Protein AF-A0A0M2UTZ4-F1 (afdb_monomer)

Radius of gyration: 24.36 Å; Cα contacts (8 Å, |Δi|>4): 408; chains: 1; bounding box: 46×43×86 Å

InterPro domains:
  IPR006482 CRISPR-associated protein Cas7, subtype I-B/I-C [PF05107] (25-229)

Sequence (261 aa):
MSNELHHNIVTLPNGKVASGVVTERHDMVLLFDAKKANPNGDPDAENMPRIQPNTLKGMVTDVCLKRKIRNFFSLYKTDGNLKDNPESGYDIFIKENAILQQLMEAAPINASAKRIFIDIYKQNETAFKKGNEFWDISHRDALCQTYFDLRAFGGVISTEGPLKGSFYGQVRGPIQFSFAESLDKVLQLDATITRCCSTSEKEKKEQEKQSEGDEKTGGNRTMGENIILTMDSIERISIFLLPSLQKPALLILIWIIFFLQ

Nearest PDB structures (foldseek):
  8g9t-assembly1_C  TM=8.218E-01  e=7.551E-16  Neisseria lactamica
  8dfs-assembly1_B  TM=8.214E-01  e=6.157E-15  Nitratidesulfovibrio vulgaris str. Hildenborough
  8g9s-assembly1_F  TM=8.655E-01  e=3.950E-14  Neisseria lactamica
  5cd4-assembly2_S  TM=5.468E-01  e=2.889E-06  Escherichia coli K-12
  8rfj-assembly1_F  TM=3.340E-01  e=1.017E+00  Ectopseudomonas oleovorans

Structure (mmCIF, N/CA/C/O backbone):
data_AF-A0A0M2UTZ4-F1
#
_entry.id   AF-A0A0M2UTZ4-F1
#
loop_
_atom_site.group_PDB
_atom_site.id
_atom_site.type_symbol
_atom_site.label_atom_id
_atom_site.label_alt_id
_atom_site.label_comp_id
_atom_site.label_asym_id
_atom_site.label_entity_id
_atom_site.label_seq_id
_atom_site.pdbx_PDB_ins_code
_atom_site.Cartn_x
_atom_site.Cartn_y
_atom_site.Cartn_z
_atom_site.occupancy
_atom_site.B_iso_or_equiv
_atom_site.auth_seq_id
_atom_site.auth_comp_id
_atom_site.auth_asym_id
_atom_site.auth_atom_id
_atom_site.pdbx_PDB_model_num
ATOM 1 N N . MET A 1 1 ? -17.054 -28.190 11.302 1.00 34.19 1 MET A N 1
ATOM 2 C CA . MET A 1 1 ? -16.850 -27.021 10.427 1.00 34.19 1 MET A CA 1
ATOM 3 C C . MET A 1 1 ? -15.618 -27.330 9.608 1.00 34.19 1 MET A C 1
ATOM 5 O O . MET A 1 1 ? -14.570 -27.557 10.198 1.00 34.19 1 MET A O 1
ATOM 9 N N . SER A 1 2 ? -15.781 -27.533 8.305 1.00 30.30 2 SER A N 1
ATOM 10 C CA . SER A 1 2 ? -14.680 -27.814 7.386 1.00 30.30 2 SER A CA 1
ATOM 11 C C . SER A 1 2 ? -13.669 -26.668 7.444 1.00 30.30 2 SER A C 1
ATOM 13 O O . SER A 1 2 ? -14.038 -25.513 7.272 1.00 30.30 2 SER A O 1
ATOM 15 N N . ASN A 1 3 ? -12.398 -26.991 7.684 1.00 33.81 3 ASN A N 1
ATOM 16 C CA . ASN A 1 3 ? -11.263 -26.060 7.607 1.00 33.81 3 ASN A CA 1
ATOM 17 C C . ASN A 1 3 ? -10.856 -25.774 6.145 1.00 33.81 3 ASN A C 1
ATOM 19 O O . ASN A 1 3 ? -9.709 -25.443 5.857 1.00 33.81 3 ASN A O 1
ATOM 23 N N . GLU A 1 4 ? -11.791 -25.934 5.211 1.00 35.84 4 GLU A N 1
ATOM 24 C CA . GLU A 1 4 ? -11.620 -25.477 3.843 1.00 35.84 4 GLU A CA 1
ATOM 25 C C . GLU A 1 4 ? -11.926 -23.987 3.857 1.00 35.84 4 GLU A C 1
ATOM 27 O O . GLU A 1 4 ? -13.079 -23.561 3.877 1.00 35.84 4 GLU A O 1
ATOM 32 N N . LEU A 1 5 ? -10.871 -23.181 3.914 1.00 33.53 5 LEU A N 1
ATOM 33 C CA . LEU A 1 5 ? -10.951 -21.799 3.470 1.00 33.53 5 LEU A CA 1
ATOM 34 C C . LEU A 1 5 ? -11.663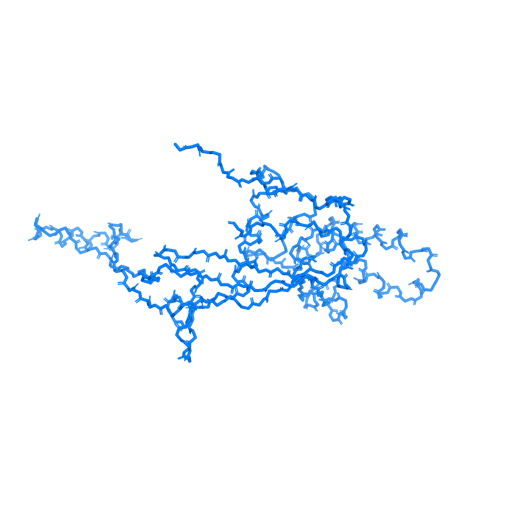 -21.814 2.104 1.00 33.53 5 LEU A C 1
ATOM 36 O O . LEU A 1 5 ? -11.196 -22.456 1.166 1.00 33.53 5 LEU A O 1
ATOM 40 N N . HIS A 1 6 ? -12.818 -21.157 2.005 1.00 38.62 6 HIS A N 1
ATOM 41 C CA . HIS A 1 6 ? -13.620 -21.056 0.783 1.00 38.62 6 HIS A CA 1
ATOM 42 C C . HIS A 1 6 ? -12.928 -20.173 -0.277 1.00 38.62 6 HIS A C 1
ATOM 44 O O . HIS A 1 6 ? -13.525 -19.253 -0.821 1.00 38.62 6 HIS A O 1
ATOM 50 N N . HIS A 1 7 ? -11.671 -20.445 -0.623 1.00 42.41 7 HIS A N 1
ATOM 51 C CA . HIS A 1 7 ? -10.991 -19.826 -1.758 1.00 42.41 7 HIS A CA 1
ATOM 52 C C . HIS A 1 7 ? -11.368 -20.510 -3.084 1.00 42.41 7 HIS A C 1
ATOM 54 O O . HIS A 1 7 ? -10.518 -20.772 -3.929 1.00 42.41 7 HIS A O 1
ATOM 60 N N . ASN A 1 8 ? -12.668 -20.730 -3.325 1.00 40.97 8 ASN A N 1
ATOM 61 C CA . ASN A 1 8 ? -13.209 -21.053 -4.657 1.00 40.97 8 ASN A CA 1
ATOM 62 C C . ASN A 1 8 ? -13.166 -19.818 -5.587 1.00 40.97 8 ASN A C 1
ATOM 64 O O . ASN A 1 8 ? -14.105 -19.540 -6.332 1.00 40.97 8 ASN A O 1
ATOM 68 N N . ILE A 1 9 ? -12.090 -19.036 -5.523 1.00 48.47 9 ILE A N 1
ATOM 69 C CA . ILE A 1 9 ? -12.005 -17.691 -6.082 1.00 48.47 9 ILE A CA 1
ATOM 70 C C . ILE A 1 9 ? -10.963 -17.653 -7.200 1.00 48.47 9 ILE A C 1
ATOM 72 O O . ILE A 1 9 ? -9.998 -16.906 -7.135 1.00 48.47 9 ILE A O 1
ATOM 76 N N . VAL A 1 10 ? -11.124 -18.481 -8.236 1.00 52.47 10 VAL A N 1
ATOM 77 C CA . VAL A 1 10 ? -10.297 -18.368 -9.455 1.00 52.47 10 VAL A CA 1
ATOM 78 C C . VAL A 1 10 ? -11.016 -18.913 -10.698 1.00 52.47 10 VAL A C 1
ATOM 80 O O . VAL A 1 10 ? -10.410 -19.574 -11.537 1.00 52.47 10 VAL A O 1
ATOM 83 N N . THR A 1 11 ? -12.318 -18.675 -10.875 1.00 55.00 11 THR A N 1
ATOM 84 C CA . THR A 1 11 ? -12.888 -18.856 -12.224 1.00 55.00 11 THR A CA 1
ATOM 85 C C . THR A 1 11 ? -12.700 -17.563 -12.999 1.00 55.00 11 THR A C 1
ATOM 87 O O . THR A 1 11 ? -13.459 -16.605 -12.871 1.00 55.00 11 THR A O 1
ATOM 90 N N . LEU A 1 12 ? -11.622 -17.519 -13.788 1.00 59.44 12 LEU A N 1
ATOM 91 C CA . LEU A 1 12 ? -11.454 -16.466 -14.782 1.00 59.44 12 LEU A CA 1
ATOM 92 C C . LEU A 1 12 ? -12.683 -16.461 -15.701 1.00 59.44 12 LEU A C 1
ATOM 94 O O . LEU A 1 12 ? -13.149 -17.537 -16.089 1.00 59.44 12 LEU A O 1
ATOM 98 N N . PRO A 1 13 ? -13.204 -15.281 -16.078 1.00 65.38 13 PRO A N 1
ATOM 99 C CA . PRO A 1 13 ? -14.274 -15.201 -17.059 1.00 65.38 13 PRO A CA 1
ATOM 100 C C . PRO A 1 13 ? -13.902 -15.973 -18.330 1.00 65.38 13 PRO A C 1
ATOM 102 O O . PRO A 1 13 ? -12.744 -15.942 -18.759 1.00 65.38 13 PRO A O 1
ATOM 105 N N . ASN A 1 14 ? -14.878 -16.648 -18.941 1.00 62.69 14 ASN A N 1
ATOM 106 C CA . ASN A 1 14 ? -14.660 -17.457 -20.142 1.00 62.69 14 ASN A CA 1
ATOM 107 C C . ASN A 1 14 ? -13.863 -16.682 -21.208 1.00 62.69 14 ASN A C 1
ATOM 109 O O . ASN A 1 14 ? -14.234 -15.574 -21.593 1.00 62.69 14 ASN A O 1
ATOM 113 N N . GLY A 1 15 ? -12.760 -17.272 -21.680 1.00 68.88 15 GLY A N 1
ATOM 114 C CA . GLY A 1 15 ? -11.874 -16.671 -22.683 1.00 68.88 15 GLY A CA 1
ATOM 115 C C . GLY A 1 15 ? -10.790 -15.735 -22.133 1.00 68.88 15 GLY A C 1
ATOM 116 O O . GLY A 1 15 ? -10.010 -15.196 -22.918 1.00 68.88 15 GLY A O 1
ATOM 117 N N . LYS A 1 16 ? -10.694 -15.541 -20.810 1.00 67.50 16 LYS A N 1
ATOM 118 C CA . LYS A 1 16 ? -9.580 -14.819 -20.176 1.00 67.50 16 LYS A CA 1
ATOM 119 C C . LYS A 1 16 ? -8.523 -15.796 -19.662 1.00 67.50 16 LYS A C 1
ATOM 121 O O . LYS A 1 16 ? -8.833 -16.834 -19.087 1.00 67.50 16 LYS A O 1
ATOM 126 N N . VAL A 1 17 ? -7.259 -15.431 -19.857 1.00 66.94 17 VAL A N 1
ATOM 127 C CA . VAL A 1 17 ? -6.089 -16.190 -19.397 1.00 66.94 17 VAL A CA 1
ATOM 128 C C . VAL A 1 17 ? -5.415 -15.400 -18.278 1.00 66.94 17 VAL A C 1
ATOM 130 O O . VAL A 1 17 ? -5.314 -14.178 -18.376 1.00 66.94 17 VAL A O 1
ATOM 133 N N . ALA A 1 18 ? -4.930 -16.076 -17.231 1.00 61.94 18 ALA A N 1
ATOM 134 C CA . ALA A 1 18 ? -4.241 -15.432 -16.105 1.00 61.94 18 ALA A CA 1
ATOM 135 C C . ALA A 1 18 ? -3.016 -14.620 -16.561 1.00 61.94 18 ALA A C 1
ATOM 137 O O . ALA A 1 18 ? -2.695 -13.591 -15.973 1.00 61.94 18 ALA A O 1
ATOM 138 N N . SER A 1 19 ? -2.368 -15.068 -17.640 1.00 62.88 19 SER A N 1
ATOM 139 C CA . SER A 1 19 ? -1.229 -14.413 -18.275 1.00 62.88 19 SER A CA 1
ATOM 140 C C . SER A 1 19 ? -1.606 -13.398 -19.375 1.00 62.88 19 SER A C 1
ATOM 142 O O . SER A 1 19 ? -0.751 -12.941 -20.132 1.00 62.88 19 SER A O 1
ATOM 144 N N . GLY A 1 20 ? -2.881 -13.038 -19.514 1.00 65.44 20 GLY A N 1
ATOM 145 C CA . GLY A 1 20 ? -3.321 -12.035 -20.483 1.00 65.44 20 GLY A CA 1
ATOM 146 C C . GLY A 1 20 ? -3.163 -10.602 -19.969 1.00 65.44 20 GLY A C 1
ATOM 147 O O . GLY A 1 20 ? -3.274 -10.338 -18.773 1.00 65.44 20 GLY A O 1
ATOM 148 N N . VAL A 1 21 ? -2.960 -9.648 -20.883 1.00 70.62 21 VAL A N 1
ATOM 149 C CA . VAL A 1 21 ? -3.139 -8.215 -20.588 1.00 70.62 21 VAL A CA 1
ATOM 150 C C . VAL A 1 21 ? -4.637 -7.928 -20.470 1.00 70.62 21 VAL A C 1
ATOM 152 O O . VAL A 1 21 ? -5.433 -8.423 -21.273 1.00 70.62 21 VAL A O 1
ATOM 155 N N . VAL A 1 22 ? -5.035 -7.132 -19.476 1.00 74.56 22 VAL A N 1
ATOM 156 C CA . VAL A 1 22 ? -6.440 -6.756 -19.297 1.00 74.56 22 VAL A CA 1
ATOM 157 C C . VAL A 1 22 ? -6.753 -5.601 -20.242 1.00 74.56 22 VAL A C 1
ATOM 159 O O . VAL A 1 22 ? -6.156 -4.534 -20.158 1.00 74.56 22 VAL A O 1
ATOM 162 N N . THR A 1 23 ? -7.677 -5.833 -21.170 1.00 79.50 23 THR A N 1
ATOM 163 C CA . THR A 1 23 ? -8.112 -4.845 -22.169 1.00 79.50 23 THR A CA 1
ATOM 164 C C . THR A 1 23 ? -9.315 -4.031 -21.712 1.00 79.50 23 THR A C 1
ATOM 166 O O . THR A 1 23 ? -9.489 -2.898 -22.151 1.00 79.50 23 THR A O 1
ATOM 169 N N . GLU A 1 24 ? -10.131 -4.596 -20.822 1.00 81.88 24 GLU A N 1
ATOM 170 C CA . GLU A 1 24 ? -11.419 -4.029 -20.429 1.00 81.88 24 GLU A CA 1
ATOM 171 C C . GLU A 1 24 ? -11.310 -3.209 -19.154 1.00 81.88 24 GLU A C 1
ATOM 173 O O . GLU A 1 24 ? -10.592 -3.566 -18.219 1.00 81.88 24 GLU A O 1
ATOM 178 N N . ARG A 1 25 ? -12.047 -2.099 -19.101 1.00 84.44 25 ARG A N 1
ATOM 179 C CA . ARG A 1 25 ? -12.185 -1.342 -17.862 1.00 84.44 25 ARG A CA 1
ATOM 180 C C . ARG A 1 25 ? -13.037 -2.144 -16.889 1.00 84.44 25 ARG A C 1
ATOM 182 O O . ARG A 1 25 ? -14.110 -2.618 -17.257 1.00 84.44 25 ARG A O 1
ATOM 189 N N . HIS A 1 26 ? -12.579 -2.238 -15.647 1.00 83.75 26 HIS A N 1
ATOM 190 C CA . HIS A 1 26 ? -13.336 -2.886 -14.588 1.00 83.75 26 HIS A CA 1
ATOM 191 C C 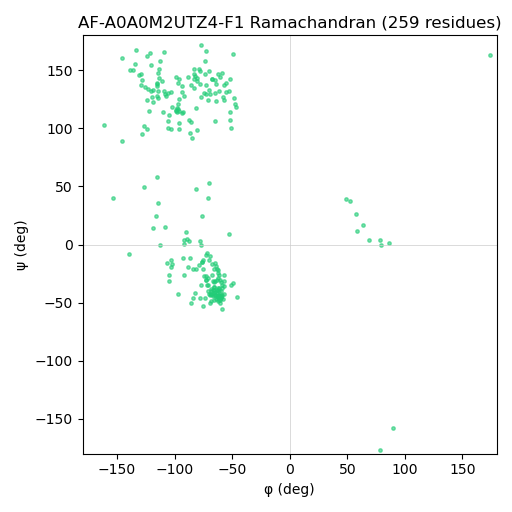. HIS A 1 26 ? -13.554 -1.924 -13.428 1.00 83.75 26 HIS A C 1
ATOM 193 O O . HIS A 1 26 ? -12.616 -1.285 -12.957 1.00 83.75 26 HIS A O 1
ATOM 199 N N . ASP A 1 27 ? -14.788 -1.884 -12.946 1.00 84.44 27 ASP A N 1
ATOM 200 C CA . ASP A 1 27 ? -15.165 -1.189 -11.727 1.00 84.44 27 ASP A CA 1
ATOM 201 C C . ASP A 1 27 ? -15.624 -2.264 -10.730 1.00 84.44 27 ASP A C 1
ATOM 203 O O . ASP A 1 27 ? -16.379 -3.172 -11.084 1.00 84.44 27 ASP A O 1
ATOM 207 N N . MET A 1 28 ? -15.123 -2.210 -9.500 1.00 84.56 28 MET A N 1
ATOM 208 C CA . MET A 1 28 ? -15.383 -3.214 -8.468 1.00 84.56 28 MET A CA 1
ATOM 209 C C . MET A 1 28 ? -15.808 -2.528 -7.183 1.00 84.56 28 MET A C 1
ATOM 211 O O . MET A 1 28 ? -15.325 -1.447 -6.842 1.00 84.56 28 MET A O 1
ATOM 215 N N . VAL A 1 29 ? -16.695 -3.189 -6.449 1.00 86.88 29 VAL A N 1
ATOM 216 C CA . VAL A 1 29 ? -17.032 -2.805 -5.085 1.00 86.88 29 VAL A CA 1
ATOM 217 C C . VAL A 1 29 ? -16.561 -3.911 -4.174 1.00 86.88 29 VAL A C 1
ATOM 219 O O . VAL A 1 29 ? -16.923 -5.071 -4.352 1.00 86.88 29 VAL A O 1
ATOM 222 N N . LEU A 1 30 ? -15.769 -3.521 -3.194 1.00 86.56 30 LEU A N 1
ATOM 223 C CA . LEU A 1 30 ? -15.361 -4.392 -2.123 1.00 86.56 30 LEU A CA 1
ATOM 224 C C . LEU A 1 30 ? -16.132 -4.002 -0.857 1.00 86.56 30 LEU A C 1
ATOM 226 O O . LEU A 1 30 ? -16.177 -2.828 -0.485 1.00 86.56 30 LEU A O 1
ATOM 230 N N . LEU A 1 31 ? -16.720 -5.008 -0.219 1.00 87.06 31 LEU A N 1
ATOM 231 C CA . LEU A 1 31 ? -17.321 -4.944 1.102 1.00 87.06 31 LEU A CA 1
ATOM 232 C C . LEU A 1 31 ? -16.529 -5.850 2.044 1.00 87.06 31 LEU A C 1
ATOM 234 O O . LEU A 1 31 ? -16.339 -7.019 1.725 1.00 87.06 31 LEU A O 1
ATOM 238 N N . PHE A 1 32 ? -16.102 -5.324 3.186 1.00 87.50 32 PHE A N 1
ATOM 239 C CA . PHE A 1 32 ? -15.517 -6.125 4.263 1.00 87.50 32 PHE A CA 1
ATOM 240 C C . PHE A 1 32 ? -16.082 -5.677 5.608 1.00 87.50 32 PHE A C 1
ATOM 242 O O . PHE A 1 32 ? -16.452 -4.512 5.774 1.00 87.50 32 PHE A O 1
ATOM 249 N N . ASP A 1 33 ? -16.160 -6.598 6.563 1.00 88.50 33 ASP A N 1
ATOM 250 C CA . ASP A 1 33 ? -16.630 -6.322 7.913 1.00 88.50 33 ASP A CA 1
ATOM 251 C C . ASP A 1 33 ? -15.465 -6.115 8.892 1.00 88.50 33 ASP A C 1
ATOM 253 O O . ASP A 1 33 ? -14.404 -6.736 8.805 1.00 88.50 33 ASP A O 1
ATOM 257 N N . ALA A 1 34 ? -15.655 -5.207 9.848 1.00 85.75 34 ALA A N 1
ATOM 258 C CA . ALA A 1 34 ? -14.736 -4.983 10.954 1.00 85.75 34 ALA A CA 1
ATOM 259 C C . ALA A 1 34 ? -15.487 -5.146 12.279 1.00 85.75 34 ALA A C 1
ATOM 261 O O . ALA A 1 34 ? -16.178 -4.246 12.755 1.00 85.75 34 ALA A O 1
ATOM 262 N N . LYS A 1 35 ? -15.341 -6.322 12.892 1.00 85.50 35 LYS A N 1
ATOM 263 C CA . LYS A 1 35 ? -16.006 -6.672 14.149 1.00 85.50 35 LYS A CA 1
ATOM 264 C C . LYS A 1 35 ? -15.096 -6.446 15.347 1.00 85.50 35 LYS A C 1
ATOM 266 O O . LYS A 1 35 ? -14.087 -7.136 15.484 1.00 85.50 35 LYS A O 1
ATOM 271 N N . LYS A 1 36 ? -15.478 -5.527 16.246 1.00 84.69 36 LYS A N 1
ATOM 272 C CA . LYS A 1 36 ? -14.745 -5.226 17.497 1.00 84.69 36 LYS A CA 1
ATOM 273 C C . LYS A 1 36 ? -13.246 -5.000 17.268 1.00 84.69 36 LYS A C 1
ATOM 275 O O . LYS A 1 36 ? -12.404 -5.455 18.040 1.00 84.69 36 LYS A O 1
ATOM 280 N N . ALA A 1 37 ? -12.925 -4.328 16.171 1.00 86.38 37 ALA A N 1
ATOM 281 C CA . ALA A 1 37 ? -11.565 -4.135 15.704 1.00 86.38 37 ALA A CA 1
ATOM 282 C C . ALA A 1 37 ? -11.332 -2.675 15.322 1.00 86.38 37 ALA A C 1
ATOM 284 O O . ALA A 1 37 ? -12.272 -1.893 15.177 1.00 86.38 37 ALA A O 1
ATOM 285 N N . ASN A 1 38 ? -10.063 -2.332 15.136 1.00 90.19 38 ASN A N 1
ATOM 286 C CA . ASN A 1 38 ? -9.648 -1.071 14.551 1.00 90.19 38 ASN A CA 1
ATOM 287 C C . ASN A 1 38 ? -9.161 -1.327 13.116 1.00 90.19 38 ASN A C 1
ATOM 289 O O . ASN A 1 38 ? -8.045 -1.824 12.932 1.00 90.19 38 ASN A O 1
ATOM 293 N N . PRO A 1 39 ? -9.990 -1.062 12.087 1.00 88.44 39 PRO A N 1
ATOM 294 C CA . PRO A 1 39 ? -9.621 -1.371 10.709 1.00 88.44 39 PRO A CA 1
ATOM 295 C C . PRO A 1 39 ? -8.519 -0.445 10.175 1.00 88.44 39 PRO A C 1
ATOM 297 O O . PRO A 1 39 ? -7.749 -0.853 9.299 1.00 88.44 39 PRO A O 1
ATOM 300 N N . ASN A 1 40 ? -8.447 0.790 10.683 1.00 91.19 40 ASN A N 1
ATOM 301 C CA . ASN A 1 40 ? -7.513 1.815 10.236 1.00 91.19 40 ASN A CA 1
ATOM 302 C C . ASN A 1 40 ? -7.365 2.924 11.289 1.00 91.19 40 ASN A C 1
ATOM 304 O O . ASN A 1 40 ? -8.226 3.801 11.389 1.00 91.19 40 ASN A O 1
ATOM 308 N N . GLY A 1 41 ? -6.259 2.888 12.031 1.00 90.38 41 GLY A N 1
ATOM 309 C CA . GLY A 1 41 ? -5.946 3.884 13.048 1.00 90.38 41 GLY A CA 1
ATOM 310 C C . GLY A 1 41 ? -5.500 5.226 12.465 1.00 90.38 41 GLY A C 1
ATOM 311 O O . GLY A 1 41 ? -4.862 5.299 11.406 1.00 90.38 41 GLY A O 1
ATOM 312 N N . ASP A 1 42 ? -5.845 6.302 13.163 1.00 89.25 42 ASP A N 1
ATOM 313 C CA . ASP A 1 42 ? -5.397 7.655 12.870 1.00 89.25 42 ASP A CA 1
ATOM 314 C C . ASP A 1 42 ? -4.123 7.988 13.668 1.00 89.25 42 ASP A C 1
ATOM 316 O O . ASP A 1 42 ? -4.187 8.061 14.896 1.00 89.25 42 ASP A O 1
ATOM 320 N N . PRO A 1 43 ? -2.959 8.200 13.024 1.00 88.81 43 PRO A N 1
ATOM 321 C CA . PRO A 1 43 ? -1.746 8.604 13.725 1.00 88.81 43 PRO A CA 1
ATOM 322 C C . PRO A 1 43 ? -1.893 9.966 14.417 1.00 88.81 43 PRO A C 1
ATOM 324 O O . PRO A 1 43 ? -1.197 10.198 15.401 1.00 88.81 43 PRO A O 1
ATOM 327 N N . ASP A 1 44 ? -2.799 10.831 13.950 1.00 88.44 44 ASP A N 1
ATOM 328 C CA . ASP A 1 44 ? -3.026 12.156 14.538 1.00 88.44 44 ASP A CA 1
ATOM 329 C C . ASP A 1 44 ? -4.037 12.124 15.697 1.00 88.44 44 ASP A C 1
ATOM 331 O O . ASP A 1 44 ? -4.164 13.099 16.435 1.00 88.44 44 ASP A O 1
ATOM 335 N N . ALA A 1 45 ? -4.752 11.009 15.873 1.00 87.12 45 ALA A N 1
ATOM 336 C CA . ALA A 1 45 ? -5.786 10.850 16.892 1.00 87.12 45 ALA A CA 1
ATOM 337 C C . ALA A 1 45 ? -5.525 9.602 17.748 1.00 87.12 45 ALA A C 1
ATOM 339 O O . ALA A 1 45 ? -6.394 8.752 17.901 1.00 87.12 45 ALA A O 1
ATOM 340 N N . GLU A 1 46 ? -4.295 9.465 18.252 1.00 85.69 46 GLU A N 1
ATOM 341 C CA . GLU A 1 46 ? -3.895 8.407 19.199 1.00 85.69 46 GLU A CA 1
ATOM 342 C C . GLU A 1 46 ? -4.248 6.983 18.729 1.00 85.69 46 GLU A C 1
ATOM 344 O O . GLU A 1 46 ? -4.617 6.109 19.508 1.00 85.69 46 GLU A O 1
ATOM 349 N N . ASN A 1 47 ? -4.123 6.732 17.421 1.00 86.62 47 ASN A N 1
ATOM 350 C CA . ASN A 1 47 ? -4.457 5.461 16.778 1.00 86.62 47 ASN A CA 1
ATOM 351 C C . ASN A 1 47 ? -5.949 5.079 16.869 1.00 86.62 47 ASN A C 1
ATOM 353 O O . ASN A 1 47 ? -6.300 3.936 16.583 1.00 86.62 47 ASN A O 1
ATOM 357 N N . MET A 1 48 ? -6.852 6.010 17.188 1.00 89.06 48 MET A N 1
ATOM 358 C CA . MET A 1 48 ? -8.299 5.794 17.096 1.00 89.06 48 MET A CA 1
ATOM 359 C C . MET A 1 48 ? -8.722 5.428 15.665 1.00 89.06 48 MET A C 1
ATOM 361 O O . MET A 1 48 ? -8.122 5.922 14.708 1.00 89.06 48 MET A O 1
ATOM 365 N N . PRO A 1 49 ? -9.768 4.602 15.472 1.00 90.81 49 PRO A N 1
ATOM 366 C CA . PRO A 1 49 ? -10.344 4.377 14.151 1.00 90.81 49 PRO A CA 1
ATOM 367 C C . PRO A 1 49 ? -10.698 5.705 13.474 1.00 90.81 49 PRO A C 1
ATOM 369 O O . PRO A 1 49 ? -11.344 6.552 14.092 1.00 90.81 49 PRO A O 1
ATOM 372 N N . ARG A 1 50 ? -10.318 5.895 12.209 1.00 91.25 50 ARG A N 1
ATOM 373 C CA . ARG A 1 50 ? -10.641 7.136 11.485 1.00 91.25 50 ARG A CA 1
ATOM 374 C C . ARG A 1 50 ? -12.149 7.292 11.299 1.00 91.25 50 ARG A C 1
ATOM 376 O O . ARG A 1 50 ? -12.805 6.380 10.796 1.00 91.25 50 ARG A O 1
ATOM 383 N N . ILE A 1 51 ? -12.680 8.464 11.644 1.00 90.00 51 ILE A N 1
ATOM 384 C CA . ILE A 1 51 ? -14.101 8.809 11.505 1.00 90.00 51 ILE A CA 1
ATOM 385 C C . ILE A 1 51 ? -14.242 10.144 10.775 1.00 90.00 51 ILE A C 1
ATOM 387 O O . ILE A 1 51 ? -13.539 11.109 11.069 1.00 90.00 51 ILE A O 1
ATOM 391 N N . GLN A 1 52 ? -15.195 10.219 9.848 1.00 89.44 52 GLN A N 1
ATOM 392 C CA . GLN A 1 52 ? -15.595 11.478 9.230 1.00 89.44 52 GLN A CA 1
ATOM 393 C C . GLN A 1 52 ? -16.358 12.362 10.224 1.00 89.44 52 GLN A C 1
ATOM 395 O O . GLN A 1 52 ? -17.418 11.951 10.704 1.00 89.44 52 GLN A O 1
ATOM 400 N N . PRO A 1 53 ? -15.921 13.607 10.478 1.00 86.31 53 PRO A N 1
ATOM 401 C CA . PRO A 1 53 ? -16.560 14.469 11.474 1.00 86.31 53 PRO A CA 1
ATOM 402 C C . PRO A 1 53 ? -17.981 14.906 11.082 1.00 86.31 53 PRO A C 1
ATOM 404 O O . PRO A 1 53 ? -18.804 15.185 11.946 1.00 86.31 53 PRO A O 1
ATOM 407 N N . ASN A 1 54 ? -18.291 14.965 9.785 1.00 89.44 54 ASN A N 1
ATOM 408 C CA . ASN A 1 54 ? -19.598 15.392 9.278 1.00 89.44 54 ASN A CA 1
ATOM 409 C C . ASN A 1 54 ? -20.645 14.265 9.286 1.00 89.44 54 ASN A C 1
ATOM 411 O O . ASN A 1 54 ? -21.806 14.506 9.614 1.00 89.44 54 ASN A O 1
ATOM 415 N N . THR A 1 55 ? -20.262 13.045 8.903 1.00 88.31 55 THR A N 1
ATOM 416 C CA . THR A 1 55 ? -21.184 11.911 8.733 1.00 88.31 55 THR A CA 1
ATOM 417 C C . THR A 1 55 ? -21.140 10.918 9.892 1.00 88.31 55 THR A C 1
ATOM 419 O O . THR A 1 55 ? -22.084 10.142 10.038 1.00 88.31 55 THR A O 1
ATOM 422 N N . LEU A 1 56 ? -20.095 10.961 10.730 1.00 89.50 56 LEU A N 1
ATOM 423 C CA . LEU A 1 56 ? -19.768 9.971 11.768 1.00 89.50 56 LEU A CA 1
ATOM 424 C C . LEU A 1 56 ? -19.581 8.549 11.219 1.00 89.50 56 LEU A C 1
ATOM 426 O O . LEU A 1 56 ? -19.794 7.559 11.918 1.00 89.50 56 LEU A O 1
ATOM 430 N N . LYS A 1 57 ? -19.205 8.445 9.945 1.00 91.06 57 LYS A N 1
ATOM 431 C CA . LYS A 1 57 ? -18.871 7.179 9.299 1.00 91.06 57 LYS A CA 1
ATOM 432 C C . LYS A 1 57 ? -17.399 6.853 9.488 1.00 91.06 57 LYS A C 1
ATOM 434 O O . LYS A 1 57 ? -16.557 7.751 9.472 1.00 91.06 57 LYS A O 1
ATOM 439 N N . GLY A 1 58 ? -17.110 5.569 9.649 1.00 90.38 58 GLY A N 1
ATOM 440 C CA . GLY A 1 58 ? -15.760 5.037 9.632 1.00 90.38 58 GLY A CA 1
ATOM 441 C C . GLY A 1 58 ? -15.121 5.271 8.270 1.00 90.38 58 GLY A C 1
ATOM 442 O O . GLY A 1 58 ? -15.803 5.289 7.243 1.00 90.38 58 GLY A O 1
ATOM 443 N N . MET A 1 59 ? -13.8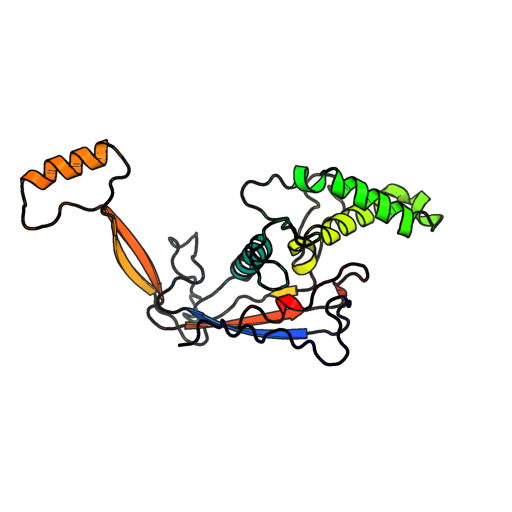11 5.493 8.276 1.00 91.38 59 MET A N 1
ATOM 444 C CA . MET A 1 59 ? -13.014 5.631 7.067 1.00 91.38 59 MET A CA 1
ATOM 445 C C . MET A 1 59 ? -11.838 4.674 7.068 1.00 91.38 59 MET A C 1
ATOM 447 O O . MET A 1 59 ? -11.046 4.618 8.012 1.00 91.38 59 MET A O 1
ATOM 451 N N . VAL A 1 60 ? -11.612 4.032 5.929 1.00 92.75 60 VAL A N 1
ATOM 452 C CA . VAL A 1 60 ? -10.369 3.306 5.672 1.00 92.75 60 VAL A CA 1
ATOM 453 C C . VAL A 1 60 ? -9.675 3.926 4.472 1.00 92.75 60 VAL A C 1
ATOM 455 O O . VAL A 1 60 ? -10.239 4.031 3.386 1.00 92.75 60 VAL A O 1
ATOM 458 N N . THR A 1 61 ? -8.436 4.372 4.669 1.00 92.75 61 THR A N 1
ATOM 459 C CA . THR A 1 61 ? -7.662 4.993 3.595 1.00 92.75 61 THR A CA 1
ATOM 460 C C . THR A 1 61 ? -7.267 3.947 2.562 1.00 92.75 61 THR A C 1
ATOM 462 O O . THR A 1 61 ? -7.018 2.777 2.872 1.00 92.75 61 THR A O 1
ATOM 465 N N . ASP A 1 62 ? -7.143 4.385 1.316 1.00 91.88 62 ASP A N 1
ATOM 466 C CA . ASP A 1 62 ? -6.674 3.536 0.228 1.00 91.88 62 ASP A CA 1
ATOM 467 C C . ASP A 1 62 ? -5.267 2.973 0.504 1.00 91.88 62 ASP A C 1
ATOM 469 O O . ASP A 1 62 ? -4.982 1.812 0.209 1.00 91.88 62 ASP A O 1
ATOM 473 N N . VAL A 1 63 ? -4.385 3.771 1.115 1.00 91.75 63 VAL A N 1
ATOM 474 C CA . VAL A 1 63 ? -3.018 3.366 1.466 1.00 91.75 63 VAL A CA 1
ATOM 475 C C . VAL A 1 63 ? -3.014 2.200 2.458 1.00 91.75 63 VAL A C 1
ATOM 477 O O . VAL A 1 63 ? -2.190 1.294 2.304 1.00 91.75 63 VAL A O 1
ATOM 480 N N . CYS A 1 64 ? -3.948 2.168 3.418 1.00 91.38 64 CYS A N 1
ATOM 481 C CA . CYS A 1 64 ? -4.090 1.059 4.366 1.00 91.38 64 CYS A CA 1
ATOM 482 C C . CYS A 1 64 ? -4.396 -0.256 3.633 1.00 91.38 64 CYS A C 1
ATOM 484 O O . CYS A 1 64 ? -3.709 -1.263 3.821 1.00 91.38 64 CYS A O 1
ATOM 486 N N . LEU A 1 65 ? -5.360 -0.239 2.712 1.00 90.44 65 LEU A N 1
ATOM 487 C CA . LEU A 1 65 ? -5.727 -1.426 1.936 1.00 90.44 65 LEU A CA 1
ATOM 488 C C . LEU A 1 65 ? -4.617 -1.840 0.967 1.00 90.44 65 LEU A C 1
ATOM 490 O O . LEU A 1 65 ? -4.248 -3.014 0.912 1.00 90.44 65 LEU A O 1
ATOM 494 N N . LYS A 1 66 ? -3.985 -0.882 0.281 1.00 91.38 66 LYS A N 1
ATOM 495 C CA . LYS A 1 66 ? -2.810 -1.154 -0.560 1.00 91.38 66 LYS A CA 1
ATOM 496 C C . LYS A 1 66 ? -1.670 -1.776 0.257 1.00 91.38 66 LYS A C 1
ATOM 498 O O . LYS A 1 66 ? -0.941 -2.614 -0.267 1.00 91.38 66 LYS A O 1
ATOM 503 N N . ARG A 1 67 ? -1.482 -1.400 1.531 1.00 91.75 67 ARG A N 1
ATOM 504 C CA . ARG A 1 67 ? -0.497 -2.032 2.430 1.00 91.75 67 ARG A CA 1
ATOM 505 C C . ARG A 1 67 ? -0.861 -3.484 2.733 1.00 91.75 67 ARG A C 1
ATOM 507 O O . ARG A 1 67 ? 0.018 -4.333 2.631 1.00 91.75 67 ARG A O 1
ATOM 514 N N . LYS A 1 68 ? -2.133 -3.787 3.017 1.00 89.06 68 LYS A N 1
ATOM 515 C CA . LYS A 1 68 ? -2.604 -5.171 3.217 1.00 89.06 68 LYS A CA 1
ATOM 516 C C . LYS A 1 68 ? -2.364 -6.032 1.972 1.00 89.06 68 LYS A C 1
ATOM 518 O O . LYS A 1 68 ? -1.818 -7.123 2.098 1.00 89.06 68 LYS A O 1
ATOM 523 N N . ILE A 1 69 ? -2.649 -5.504 0.777 1.00 88.75 69 ILE A N 1
ATOM 524 C CA . ILE A 1 69 ? -2.376 -6.201 -0.492 1.00 88.75 69 ILE A CA 1
ATOM 525 C C . ILE A 1 69 ? -0.868 -6.445 -0.682 1.00 88.75 69 ILE A C 1
ATOM 527 O O . ILE A 1 69 ? -0.463 -7.550 -1.030 1.00 88.75 69 ILE A O 1
ATOM 531 N N . ARG A 1 70 ? -0.011 -5.449 -0.414 1.00 89.50 70 ARG A N 1
ATOM 532 C CA . ARG A 1 70 ? 1.455 -5.628 -0.480 1.00 89.50 70 ARG A CA 1
ATOM 533 C C . ARG A 1 70 ? 1.946 -6.708 0.485 1.00 89.50 70 ARG A C 1
ATOM 535 O O . ARG A 1 70 ? 2.740 -7.555 0.090 1.00 89.50 70 ARG A O 1
ATOM 542 N N . ASN A 1 71 ? 1.465 -6.688 1.728 1.00 88.19 71 ASN A N 1
ATOM 543 C CA . ASN A 1 71 ? 1.836 -7.674 2.742 1.00 88.19 71 ASN A CA 1
ATOM 544 C C . ASN A 1 71 ? 1.403 -9.083 2.327 1.00 88.19 71 ASN A C 1
ATOM 546 O O . ASN A 1 71 ? 2.165 -10.030 2.504 1.00 88.19 71 ASN A O 1
ATOM 550 N N . PHE A 1 72 ? 0.223 -9.209 1.717 1.00 85.44 72 PHE A N 1
ATOM 551 C CA . PHE A 1 72 ? -0.251 -10.473 1.171 1.00 85.44 72 PHE A CA 1
ATOM 552 C C . PHE A 1 72 ? 0.717 -11.033 0.117 1.00 85.44 72 PHE A C 1
ATOM 554 O O . PHE A 1 72 ? 1.246 -12.122 0.310 1.00 85.44 72 PHE A O 1
ATOM 561 N N . PHE A 1 73 ? 1.055 -10.273 -0.930 1.00 83.81 73 PHE A N 1
ATOM 562 C CA . PHE A 1 73 ? 1.986 -10.736 -1.980 1.00 83.81 73 PHE A CA 1
ATOM 563 C C . PHE A 1 73 ? 3.439 -10.915 -1.504 1.00 83.81 73 PHE A C 1
ATOM 565 O O . PHE A 1 73 ? 4.245 -11.588 -2.154 1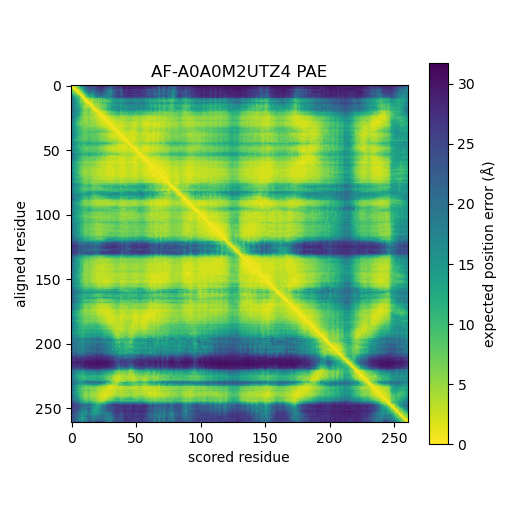.00 83.81 73 PHE A O 1
ATOM 572 N N . SER A 1 74 ? 3.788 -10.336 -0.353 1.00 84.62 74 SER A N 1
ATOM 573 C CA . SER A 1 74 ? 5.067 -10.606 0.300 1.00 84.62 74 SER A CA 1
ATOM 574 C C . SER A 1 74 ? 5.116 -11.994 0.945 1.00 84.62 74 SER A C 1
ATOM 576 O O . SER A 1 74 ? 6.201 -12.567 1.023 1.00 84.62 74 SER A O 1
ATOM 578 N N . LEU A 1 75 ? 3.981 -12.520 1.418 1.00 83.56 75 LEU A N 1
ATOM 579 C CA . LEU A 1 75 ? 3.897 -13.768 2.188 1.00 83.56 75 LEU A CA 1
ATOM 580 C C . LEU A 1 75 ? 3.344 -14.943 1.379 1.00 83.56 75 LEU A C 1
ATOM 582 O O . LEU A 1 75 ? 3.726 -16.087 1.616 1.00 83.56 75 LEU A O 1
ATOM 586 N N . TYR A 1 76 ? 2.459 -14.667 0.429 1.00 83.00 76 TYR A N 1
ATOM 587 C CA . TYR A 1 76 ? 1.732 -15.666 -0.339 1.00 83.00 76 TYR A CA 1
ATOM 588 C C . TYR A 1 76 ? 2.129 -15.615 -1.814 1.00 83.00 76 TYR A C 1
ATOM 590 O O . TYR A 1 76 ? 2.471 -14.562 -2.359 1.00 83.00 76 TYR A O 1
ATOM 598 N N . LYS A 1 77 ? 2.101 -16.784 -2.454 1.00 76.62 77 LYS A N 1
ATOM 599 C CA . LYS A 1 77 ? 2.185 -16.927 -3.909 1.00 76.62 77 LYS A CA 1
ATOM 600 C C . LYS A 1 77 ? 0.875 -16.474 -4.547 1.00 76.62 77 LYS A C 1
ATOM 602 O O . LYS A 1 77 ? -0.149 -16.360 -3.871 1.00 76.62 77 LYS A O 1
ATOM 607 N N . THR A 1 78 ? 0.903 -16.288 -5.861 1.00 69.19 78 THR A N 1
ATOM 608 C CA . THR A 1 78 ? -0.310 -16.058 -6.658 1.00 69.19 78 THR A CA 1
ATOM 609 C C . THR A 1 78 ? -1.394 -17.110 -6.407 1.00 69.19 78 THR A C 1
ATOM 611 O O . THR A 1 78 ? -2.551 -16.737 -6.310 1.00 69.19 78 THR A O 1
ATOM 614 N N . ASP A 1 79 ? -1.030 -18.370 -6.158 1.00 67.62 79 ASP A N 1
ATOM 615 C CA . ASP A 1 79 ? -1.977 -19.459 -5.858 1.00 67.62 79 ASP A CA 1
ATOM 616 C C . ASP A 1 79 ? -2.537 -19.460 -4.416 1.00 67.62 79 ASP A C 1
ATOM 618 O O . ASP A 1 79 ? -3.230 -20.394 -4.021 1.00 67.62 79 ASP A O 1
ATOM 622 N N . GLY A 1 80 ? -2.199 -18.471 -3.581 1.00 67.06 80 GLY A N 1
ATOM 623 C CA . GLY A 1 80 ? -2.648 -18.394 -2.182 1.00 67.06 80 GLY A CA 1
ATOM 624 C C . GLY A 1 80 ? -1.879 -19.287 -1.199 1.00 67.06 80 GLY A C 1
ATOM 625 O O . GLY A 1 80 ? -2.132 -19.242 0.0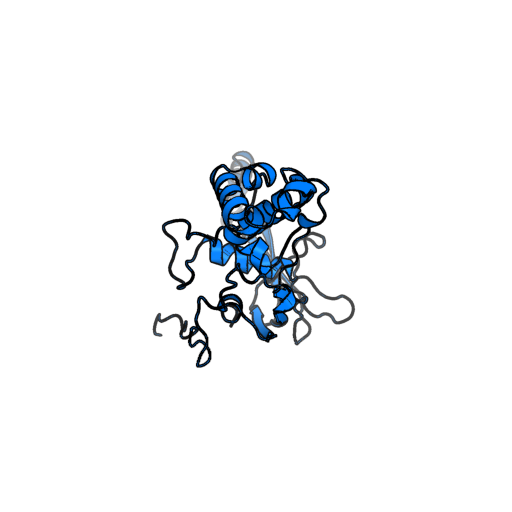03 1.00 67.06 80 GLY A O 1
ATOM 626 N N . ASN A 1 81 ? -0.899 -20.057 -1.674 1.00 75.94 81 ASN A N 1
ATOM 627 C CA . ASN A 1 81 ? -0.001 -20.845 -0.826 1.00 75.94 81 ASN A CA 1
ATOM 628 C C . ASN A 1 81 ? 1.098 -19.978 -0.198 1.00 75.94 81 ASN A C 1
ATOM 630 O O . ASN A 1 81 ? 1.537 -18.994 -0.797 1.00 75.94 81 ASN A O 1
ATOM 634 N N . LEU A 1 82 ? 1.590 -20.370 0.983 1.00 77.19 82 LEU A N 1
ATOM 635 C CA . LEU A 1 82 ? 2.718 -19.692 1.624 1.00 77.19 82 LEU A CA 1
ATOM 636 C C . LEU A 1 82 ? 3.970 -19.760 0.734 1.00 77.19 82 LEU A C 1
ATOM 638 O O . LEU A 1 82 ? 4.220 -20.730 0.010 1.00 77.19 82 LEU A O 1
ATOM 642 N N . LYS A 1 83 ? 4.744 -18.683 0.756 1.00 75.75 83 LYS A N 1
ATOM 643 C CA . LYS A 1 83 ? 5.887 -18.478 -0.118 1.00 75.75 83 LYS A CA 1
ATOM 644 C C . LYS A 1 83 ? 7.187 -18.936 0.540 1.00 75.75 83 LYS A C 1
ATOM 646 O O . LYS A 1 83 ? 7.662 -18.295 1.468 1.00 75.75 83 LYS A O 1
ATOM 651 N N . ASP A 1 84 ? 7.802 -19.989 0.000 1.00 74.88 84 ASP A N 1
ATOM 652 C CA . ASP A 1 84 ? 9.143 -20.423 0.433 1.00 74.88 84 ASP A CA 1
ATOM 653 C C . ASP A 1 84 ? 10.254 -19.531 -0.144 1.00 74.88 84 ASP A C 1
ATOM 655 O O . ASP A 1 84 ? 11.263 -19.284 0.506 1.00 74.88 84 ASP A O 1
ATOM 659 N N . ASN A 1 85 ? 10.064 -19.038 -1.377 1.00 72.81 85 ASN A N 1
ATOM 660 C CA . ASN A 1 85 ? 11.029 -18.217 -2.112 1.00 72.81 85 ASN A CA 1
ATOM 661 C C . ASN A 1 85 ? 10.340 -17.064 -2.866 1.00 72.81 85 ASN A C 1
ATOM 663 O O . ASN A 1 85 ? 9.203 -17.231 -3.319 1.00 72.81 85 ASN A O 1
ATOM 667 N N . PRO A 1 86 ? 11.020 -15.917 -3.075 1.00 69.88 86 PRO A N 1
ATOM 668 C CA . PRO A 1 86 ? 10.531 -14.813 -3.900 1.00 69.88 86 PRO A CA 1
ATOM 669 C C . PRO A 1 86 ? 10.098 -15.275 -5.307 1.00 69.88 86 PRO A C 1
ATOM 671 O O . PRO A 1 86 ? 10.916 -15.700 -6.115 1.00 69.88 86 PRO A O 1
ATOM 674 N N . GLU A 1 87 ? 8.803 -15.180 -5.608 1.00 75.94 87 GLU A N 1
ATOM 675 C CA . GLU A 1 87 ? 8.226 -15.385 -6.933 1.00 75.94 87 GLU A CA 1
ATOM 676 C C . GLU A 1 87 ? 8.658 -14.226 -7.831 1.00 75.94 87 GLU A C 1
ATOM 678 O O . GLU A 1 87 ? 8.553 -13.053 -7.454 1.00 75.94 87 GLU A O 1
ATOM 683 N N . SER A 1 88 ? 9.185 -14.569 -9.004 1.00 79.88 88 SER A N 1
ATOM 684 C CA . SER A 1 88 ? 9.711 -13.591 -9.950 1.00 79.88 88 SER A CA 1
ATOM 685 C C . SER A 1 88 ? 8.605 -12.639 -10.413 1.00 79.88 88 SER A C 1
ATOM 687 O O . SER A 1 88 ? 7.513 -13.070 -10.773 1.00 79.88 88 SER A O 1
ATOM 689 N N . GLY A 1 89 ? 8.881 -11.335 -10.385 1.00 79.00 89 GLY A N 1
ATOM 690 C CA . GLY A 1 89 ? 7.945 -10.291 -10.818 1.00 79.00 89 GLY A CA 1
ATOM 691 C C . GLY A 1 89 ? 6.834 -9.921 -9.827 1.00 79.00 89 GLY A C 1
ATOM 692 O O . GLY A 1 89 ? 5.988 -9.072 -10.144 1.00 79.00 89 GLY A O 1
ATOM 693 N N . TYR A 1 90 ? 6.852 -10.522 -8.634 1.00 82.88 90 TYR A N 1
ATOM 694 C CA . TYR A 1 90 ? 5.960 -10.226 -7.508 1.00 82.88 90 TYR A CA 1
ATOM 695 C C . TYR A 1 90 ? 6.703 -9.686 -6.289 1.00 82.88 90 TYR A C 1
ATOM 697 O O . TYR A 1 90 ? 6.241 -9.830 -5.156 1.00 82.88 90 TYR A O 1
ATOM 705 N N . ASP A 1 91 ? 7.871 -9.079 -6.498 1.00 88.19 91 ASP A N 1
ATOM 706 C CA . ASP A 1 91 ? 8.539 -8.407 -5.395 1.00 88.19 91 ASP A CA 1
ATOM 707 C C . ASP A 1 91 ? 7.818 -7.093 -5.047 1.00 88.19 91 ASP A C 1
ATOM 709 O O . ASP A 1 91 ? 7.080 -6.526 -5.859 1.00 88.19 91 ASP A O 1
ATOM 713 N N . ILE A 1 92 ? 8.019 -6.607 -3.826 1.00 90.25 92 ILE A N 1
ATOM 714 C CA . ILE A 1 92 ? 7.412 -5.370 -3.324 1.00 90.25 92 ILE A CA 1
ATOM 715 C C . ILE A 1 92 ? 8.479 -4.282 -3.237 1.00 90.25 92 ILE A C 1
ATOM 717 O O . ILE A 1 92 ? 9.527 -4.481 -2.622 1.00 90.25 92 ILE A O 1
ATOM 721 N N . PHE A 1 93 ? 8.206 -3.126 -3.838 1.00 90.19 93 PHE A N 1
ATOM 722 C CA . PHE A 1 93 ? 9.113 -1.983 -3.830 1.00 90.19 93 PHE A CA 1
ATOM 723 C C . PHE A 1 93 ? 9.063 -1.230 -2.497 1.00 90.19 93 PHE A C 1
ATOM 725 O O . PHE A 1 93 ? 10.099 -0.921 -1.911 1.00 90.19 93 PHE A O 1
ATOM 732 N N . ILE A 1 94 ? 7.857 -0.968 -1.983 1.00 89.50 94 ILE A N 1
ATOM 73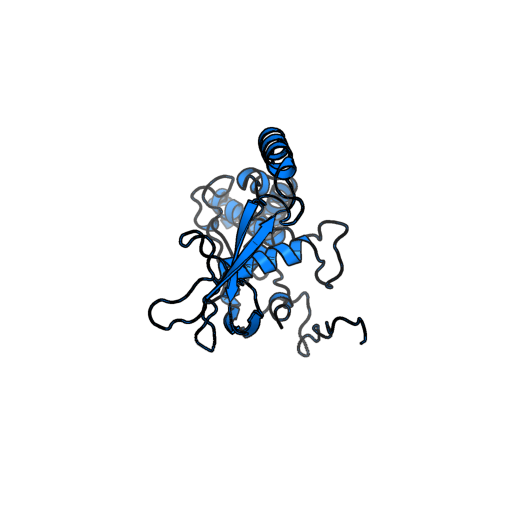3 C CA . ILE A 1 94 ? 7.662 -0.237 -0.725 1.00 89.50 94 ILE A CA 1
ATOM 734 C C . ILE A 1 94 ? 7.767 -1.202 0.465 1.00 89.50 94 ILE A C 1
ATOM 736 O O . ILE A 1 94 ? 6.779 -1.803 0.901 1.00 89.50 94 ILE A O 1
ATOM 740 N N . LYS A 1 95 ? 8.983 -1.333 1.002 1.00 86.50 95 LYS A N 1
ATOM 741 C CA . LYS A 1 95 ? 9.315 -2.157 2.174 1.00 86.50 95 LYS A CA 1
ATOM 742 C C . LYS A 1 95 ? 9.751 -1.292 3.358 1.00 86.50 95 LYS A C 1
ATOM 744 O O . LYS A 1 95 ? 10.294 -0.205 3.179 1.00 86.50 95 LYS A O 1
ATOM 749 N N . GLU A 1 96 ? 9.512 -1.786 4.570 1.00 83.94 96 GLU A N 1
ATOM 750 C CA . GLU A 1 96 ? 10.017 -1.137 5.786 1.00 83.94 96 GLU A CA 1
ATOM 751 C C . GLU A 1 96 ? 11.548 -1.168 5.800 1.00 83.94 96 GLU A C 1
ATOM 753 O O . GLU A 1 96 ? 12.152 -2.175 5.434 1.00 83.94 96 GLU A O 1
ATOM 758 N N . ASN A 1 97 ? 12.167 -0.055 6.206 1.00 85.75 97 ASN A N 1
ATOM 759 C CA . ASN A 1 97 ? 13.622 0.121 6.315 1.00 85.75 97 ASN A CA 1
ATOM 760 C C . ASN A 1 97 ? 14.426 -0.092 5.016 1.00 85.75 97 ASN A C 1
ATOM 762 O O . ASN A 1 97 ? 15.652 -0.168 5.061 1.00 85.75 97 ASN A O 1
ATOM 766 N N . ALA A 1 98 ? 13.771 -0.176 3.856 1.00 86.81 98 ALA A N 1
ATOM 767 C CA . ALA A 1 98 ? 14.455 -0.353 2.583 1.00 86.81 98 ALA A CA 1
ATOM 768 C C . ALA A 1 98 ? 14.896 0.988 1.982 1.00 86.81 98 ALA A C 1
ATOM 770 O O . ALA A 1 98 ? 14.132 1.953 1.933 1.00 86.81 98 ALA A O 1
ATOM 771 N N . ILE A 1 99 ? 16.120 1.027 1.453 1.00 88.69 99 ILE A N 1
ATOM 772 C CA . ILE A 1 99 ? 16.633 2.179 0.709 1.00 88.69 99 ILE A CA 1
ATOM 773 C C . ILE A 1 99 ? 16.231 2.012 -0.758 1.00 88.69 99 ILE A C 1
ATOM 775 O O . ILE A 1 99 ? 16.788 1.180 -1.476 1.00 88.69 99 ILE A O 1
ATOM 779 N N . LEU A 1 100 ? 15.268 2.818 -1.214 1.00 88.25 100 LEU A N 1
ATOM 780 C CA . LEU A 1 100 ? 14.700 2.712 -2.565 1.00 88.25 100 LEU A CA 1
ATOM 781 C C . LEU A 1 100 ? 15.757 2.841 -3.671 1.00 88.25 100 LEU A C 1
ATOM 783 O O . LEU A 1 100 ? 15.685 2.129 -4.667 1.00 88.25 100 LEU A O 1
ATOM 787 N N . GLN A 1 101 ? 16.773 3.683 -3.473 1.00 88.81 101 GLN A N 1
ATOM 788 C CA . GLN A 1 101 ? 17.870 3.838 -4.429 1.00 88.81 101 GLN A CA 1
ATOM 789 C C . GLN A 1 101 ? 18.628 2.520 -4.657 1.00 88.81 101 GLN A C 1
ATOM 791 O O . GLN A 1 101 ? 18.873 2.139 -5.798 1.00 88.81 101 GLN A O 1
ATOM 796 N N . GLN A 1 102 ? 18.946 1.786 -3.585 1.00 89.69 102 GLN A N 1
ATOM 797 C CA . GLN A 1 102 ? 19.658 0.506 -3.683 1.00 89.69 102 GLN A CA 1
ATOM 798 C C . GLN A 1 102 ? 18.818 -0.553 -4.397 1.00 89.69 102 GLN A C 1
ATOM 800 O O . GLN A 1 102 ? 19.350 -1.352 -5.165 1.00 89.69 102 GLN A O 1
ATOM 805 N N . LEU A 1 103 ? 17.502 -0.539 -4.166 1.00 88.19 103 LEU A N 1
ATOM 806 C CA . LEU A 1 103 ? 16.570 -1.406 -4.876 1.00 88.19 103 LEU A CA 1
ATOM 807 C C . LEU A 1 103 ? 16.562 -1.087 -6.372 1.00 88.19 103 LEU A C 1
ATOM 809 O O . LEU A 1 103 ? 16.661 -2.002 -7.179 1.00 88.19 103 LEU A O 1
ATOM 813 N N . MET A 1 104 ? 16.513 0.194 -6.746 1.00 87.44 104 MET A N 1
ATOM 814 C CA . MET A 1 104 ? 16.502 0.621 -8.148 1.00 87.44 104 MET A CA 1
ATOM 815 C C . MET A 1 104 ? 17.805 0.303 -8.889 1.00 87.44 104 MET A C 1
ATOM 817 O O . MET A 1 104 ? 17.766 -0.057 -10.063 1.00 87.44 104 MET A O 1
ATOM 821 N N . GLU A 1 105 ? 18.948 0.421 -8.213 1.00 88.06 105 GLU A N 1
ATOM 822 C CA . GLU A 1 105 ? 20.282 0.199 -8.786 1.00 88.06 105 GLU A CA 1
ATOM 823 C C . GLU A 1 105 ? 20.755 -1.261 -8.683 1.00 88.06 105 GLU A C 1
ATOM 825 O O . GLU A 1 105 ? 21.887 -1.586 -9.058 1.00 88.06 105 GLU A O 1
ATOM 830 N N . ALA A 1 106 ? 19.903 -2.167 -8.200 1.00 89.31 106 ALA A N 1
ATOM 831 C CA . ALA A 1 106 ? 20.251 -3.569 -8.054 1.00 89.31 106 ALA A CA 1
ATOM 832 C C . ALA A 1 106 ? 20.688 -4.182 -9.401 1.00 89.31 106 ALA A C 1
ATOM 834 O O . ALA A 1 106 ? 20.057 -3.991 -10.446 1.00 89.31 106 ALA A O 1
ATOM 835 N N . ALA A 1 107 ? 21.756 -4.986 -9.373 1.00 88.19 107 ALA A N 1
ATOM 836 C CA . ALA A 1 107 ? 22.301 -5.679 -10.545 1.00 88.19 107 ALA A CA 1
ATOM 837 C C . ALA A 1 107 ? 21.253 -6.382 -11.444 1.00 88.19 107 ALA A C 1
ATOM 839 O O . ALA A 1 107 ? 21.334 -6.203 -12.665 1.00 88.19 107 ALA A O 1
ATOM 840 N N . PRO A 1 108 ? 20.254 -7.131 -10.916 1.00 88.19 108 PRO A N 1
ATOM 841 C CA . PRO A 1 108 ? 19.242 -7.770 -11.763 1.00 88.19 108 PRO A CA 1
ATOM 842 C C . PRO A 1 108 ? 18.358 -6.767 -12.515 1.00 88.19 108 PRO A C 1
ATOM 844 O O . PRO A 1 108 ? 17.946 -7.041 -13.645 1.00 88.19 108 PRO A O 1
ATOM 847 N N . ILE A 1 109 ? 18.100 -5.592 -11.937 1.00 88.19 109 ILE A N 1
ATOM 848 C CA . ILE A 1 109 ? 17.273 -4.551 -12.559 1.00 88.19 109 ILE A CA 1
ATOM 849 C C . ILE A 1 109 ? 18.046 -3.890 -13.690 1.00 88.19 109 ILE A C 1
ATOM 851 O O . ILE A 1 109 ? 17.536 -3.801 -14.803 1.00 88.19 109 ILE A O 1
ATOM 855 N N . ASN A 1 110 ? 19.310 -3.539 -13.449 1.00 87.31 110 ASN A N 1
ATOM 856 C CA . ASN A 1 110 ? 20.192 -2.995 -14.482 1.00 87.31 110 ASN A CA 1
ATOM 857 C C . ASN A 1 110 ? 20.372 -3.970 -15.658 1.00 87.31 110 ASN A C 1
ATOM 859 O O . ASN A 1 110 ? 20.383 -3.555 -16.818 1.00 87.31 110 ASN A O 1
ATOM 863 N N . ALA A 1 111 ? 20.497 -5.273 -15.385 1.00 88.56 111 ALA A N 1
ATOM 864 C CA . ALA A 1 111 ? 20.567 -6.296 -16.427 1.00 88.56 111 ALA A CA 1
ATOM 865 C C . ALA A 1 111 ? 19.259 -6.379 -17.234 1.00 88.56 111 ALA A C 1
ATOM 867 O O . ALA A 1 111 ? 19.288 -6.421 -18.465 1.00 88.56 111 ALA A O 1
ATOM 868 N N . SER A 1 112 ? 18.115 -6.336 -16.548 1.00 86.88 112 SER A N 1
ATOM 869 C CA . SER A 1 112 ? 16.790 -6.363 -17.178 1.00 86.88 112 SER A CA 1
ATOM 870 C C . SER A 1 112 ? 16.532 -5.110 -18.019 1.00 86.88 112 SER A C 1
ATOM 872 O O . SER A 1 112 ? 16.071 -5.223 -19.153 1.00 86.88 112 SER A O 1
ATOM 874 N N . ALA A 1 113 ? 16.911 -3.929 -17.526 1.00 86.31 113 ALA A N 1
ATOM 875 C CA . ALA A 1 113 ? 16.811 -2.662 -18.248 1.00 86.31 113 ALA A CA 1
ATOM 876 C C . ALA A 1 113 ? 17.661 -2.669 -19.526 1.00 86.31 113 ALA A C 1
ATOM 878 O O . ALA A 1 113 ? 17.174 -2.288 -20.589 1.00 86.31 113 ALA A O 1
ATOM 879 N N . LYS A 1 114 ? 18.900 -3.184 -19.458 1.00 86.94 114 LYS A N 1
ATOM 880 C CA . LYS A 1 114 ? 19.758 -3.378 -20.641 1.00 86.94 114 LYS A CA 1
ATOM 881 C C . LYS A 1 114 ? 19.119 -4.303 -21.665 1.00 86.94 114 LYS A C 1
ATOM 883 O O . LYS A 1 114 ? 19.139 -3.987 -22.851 1.00 86.94 114 LYS A O 1
ATOM 888 N N . ARG A 1 115 ? 18.549 -5.425 -21.213 1.00 87.00 115 ARG A N 1
ATOM 889 C CA . ARG A 1 115 ? 17.866 -6.380 -22.092 1.00 87.00 115 ARG A CA 1
ATOM 890 C C . ARG A 1 115 ? 16.687 -5.721 -22.807 1.00 87.00 115 ARG A C 1
ATOM 892 O O . ARG A 1 115 ? 16.640 -5.747 -24.028 1.00 87.00 115 ARG A O 1
ATOM 899 N N . ILE A 1 116 ? 15.805 -5.046 -22.067 1.00 84.88 116 ILE A N 1
ATOM 900 C CA . ILE A 1 116 ? 14.648 -4.326 -22.628 1.00 84.88 116 ILE A CA 1
ATOM 901 C C . ILE A 1 116 ? 15.097 -3.256 -23.630 1.00 84.88 116 ILE A C 1
ATOM 903 O O . ILE A 1 116 ? 14.531 -3.150 -24.718 1.00 84.88 116 ILE A O 1
ATOM 907 N N . PHE A 1 117 ? 16.140 -2.494 -23.295 1.00 83.38 117 PHE A N 1
ATOM 908 C CA . PHE A 1 117 ? 16.681 -1.464 -24.177 1.00 83.38 117 PHE A CA 1
ATOM 909 C C . PHE A 1 117 ? 17.183 -2.045 -25.506 1.00 83.38 117 PHE A C 1
ATOM 911 O O . PHE A 1 117 ? 16.894 -1.508 -26.576 1.00 83.38 117 PHE A O 1
ATOM 918 N N . ILE A 1 118 ? 17.912 -3.163 -25.447 1.00 83.25 118 ILE A N 1
ATOM 919 C CA . ILE A 1 118 ? 18.446 -3.839 -26.632 1.00 83.25 118 ILE A CA 1
ATOM 920 C C . ILE A 1 118 ? 17.322 -4.457 -27.469 1.00 83.25 118 ILE A C 1
ATOM 922 O O . ILE A 1 118 ? 17.287 -4.243 -28.678 1.00 83.25 118 ILE A O 1
ATOM 926 N N . ASP A 1 119 ? 16.407 -5.188 -26.841 1.00 81.69 119 ASP A N 1
ATOM 927 C CA . ASP A 1 119 ? 15.396 -5.968 -27.556 1.00 81.69 119 ASP A CA 1
ATOM 928 C C . ASP A 1 119 ? 14.342 -5.072 -28.221 1.00 81.69 119 ASP A C 1
ATOM 930 O O . ASP A 1 119 ? 13.942 -5.331 -29.355 1.00 81.69 119 ASP A O 1
ATOM 934 N N . ILE A 1 120 ? 13.915 -4.000 -27.541 1.00 74.69 120 ILE A N 1
ATOM 935 C CA . ILE A 1 120 ? 12.802 -3.146 -27.988 1.00 74.69 120 ILE A CA 1
ATOM 936 C C . ILE A 1 120 ? 13.294 -1.899 -28.735 1.00 74.69 120 ILE A C 1
ATOM 938 O O . ILE A 1 120 ? 12.717 -1.515 -29.753 1.00 74.69 120 ILE A O 1
ATOM 942 N N . TYR A 1 121 ? 14.347 -1.238 -28.243 1.00 69.31 121 TYR A N 1
ATOM 943 C CA . TYR A 1 121 ? 14.707 0.109 -28.705 1.00 69.31 121 TYR A CA 1
ATOM 944 C C . TYR A 1 121 ? 15.918 0.149 -29.639 1.00 69.31 121 TYR A C 1
ATOM 946 O O . TYR A 1 121 ? 15.976 1.027 -30.497 1.00 69.31 121 TYR A O 1
ATOM 954 N N . LYS A 1 122 ? 16.844 -0.816 -29.566 1.00 65.31 122 LYS A N 1
ATOM 955 C CA . LYS A 1 122 ? 18.015 -0.868 -30.467 1.00 65.31 122 LYS A CA 1
ATOM 956 C C . LYS A 1 122 ? 17.642 -1.107 -31.935 1.00 65.31 122 LYS A C 1
ATOM 958 O O . LYS A 1 122 ? 18.424 -0.765 -32.814 1.00 65.31 122 LYS A O 1
ATOM 963 N N . GLN A 1 123 ? 16.459 -1.661 -32.202 1.00 59.78 123 GLN A N 1
ATOM 964 C CA . GLN A 1 123 ? 15.960 -1.884 -33.564 1.00 59.78 123 GLN A CA 1
ATOM 965 C C . GLN A 1 123 ? 15.474 -0.592 -34.254 1.00 59.78 123 GLN A C 1
ATOM 967 O O . GLN A 1 123 ? 15.304 -0.584 -35.468 1.00 59.78 123 GLN A O 1
ATOM 972 N N . ASN A 1 124 ? 15.290 0.513 -33.515 1.00 59.72 124 ASN A N 1
ATOM 973 C CA . ASN A 1 124 ? 14.844 1.800 -34.055 1.00 59.72 124 ASN A CA 1
ATOM 974 C C . ASN A 1 124 ? 16.014 2.804 -34.141 1.00 59.72 124 ASN A C 1
ATOM 976 O O . ASN A 1 124 ? 16.487 3.300 -33.119 1.00 59.72 124 ASN A O 1
ATOM 980 N N . GLU A 1 125 ? 16.454 3.178 -35.352 1.00 52.06 125 GLU A N 1
ATOM 981 C CA . GLU A 1 125 ? 17.568 4.131 -35.580 1.00 52.06 125 GLU A CA 1
ATOM 982 C C . GLU A 1 125 ? 17.357 5.515 -34.926 1.00 52.06 125 GLU A C 1
ATOM 984 O O . GLU A 1 125 ? 18.312 6.210 -34.570 1.00 52.06 125 GLU A O 1
ATOM 989 N N . THR A 1 126 ? 16.104 5.926 -34.723 1.00 54.66 126 THR A N 1
ATOM 990 C CA . THR A 1 126 ? 15.729 7.180 -34.049 1.00 54.66 126 THR A CA 1
ATOM 991 C C . THR A 1 126 ? 15.918 7.130 -32.531 1.00 54.66 126 THR A C 1
ATOM 993 O O . THR A 1 126 ? 16.194 8.167 -31.923 1.00 54.66 126 THR A O 1
ATOM 996 N N . ALA A 1 127 ? 15.837 5.946 -31.914 1.00 53.41 127 ALA A N 1
ATOM 997 C CA . ALA A 1 127 ? 15.989 5.769 -30.470 1.00 53.41 127 ALA A CA 1
ATOM 998 C C . ALA A 1 127 ? 17.444 5.945 -30.008 1.00 53.41 127 ALA A C 1
ATOM 1000 O O . ALA A 1 127 ? 17.698 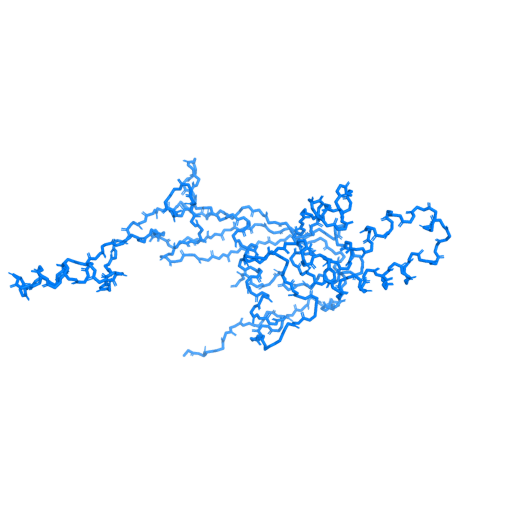6.471 -28.925 1.00 53.41 127 ALA A O 1
ATOM 1001 N N . PHE A 1 128 ? 18.407 5.609 -30.870 1.00 51.12 128 PHE A N 1
ATOM 1002 C CA . PHE A 1 128 ? 19.834 5.780 -30.590 1.00 51.12 128 PHE A CA 1
ATOM 1003 C C . PHE A 1 128 ? 20.245 7.263 -30.496 1.00 51.12 128 PHE A C 1
ATOM 1005 O O . PHE A 1 128 ? 21.108 7.621 -29.698 1.00 51.12 128 PHE A O 1
ATOM 1012 N N . LYS A 1 129 ? 19.580 8.155 -31.250 1.00 51.03 129 LYS A N 1
ATOM 1013 C CA . LYS A 1 129 ? 19.844 9.610 -31.237 1.00 51.03 129 LYS A CA 1
ATOM 1014 C C . LYS A 1 129 ? 19.295 10.332 -29.994 1.00 51.03 129 LYS A C 1
ATOM 1016 O O . LYS A 1 129 ? 19.785 11.407 -29.666 1.00 51.03 129 LYS A O 1
ATOM 1021 N N . LYS A 1 130 ? 18.314 9.749 -29.292 1.00 55.47 130 LYS A N 1
ATOM 1022 C CA . LYS A 1 130 ? 17.726 10.248 -28.027 1.00 55.47 130 LYS A CA 1
ATOM 1023 C C . LYS A 1 130 ? 18.025 9.307 -26.845 1.00 55.47 130 LYS A C 1
ATOM 1025 O O . LYS A 1 130 ? 17.178 9.102 -25.978 1.00 55.47 130 LYS A O 1
ATOM 1030 N N . GLY A 1 131 ? 19.216 8.704 -26.827 1.00 58.28 131 GLY A N 1
ATOM 1031 C CA . GLY A 1 131 ? 19.551 7.538 -25.996 1.00 58.28 131 GLY A CA 1
ATOM 1032 C C . GLY A 1 131 ? 19.188 7.612 -24.505 1.00 58.28 131 GLY A C 1
ATOM 1033 O O . GLY A 1 131 ? 18.799 6.589 -23.948 1.00 58.28 131 GLY A O 1
ATOM 1034 N N . ASN A 1 132 ? 19.230 8.791 -23.872 1.00 70.44 132 ASN A N 1
ATOM 1035 C CA . ASN A 1 132 ? 18.880 8.934 -22.449 1.00 70.44 132 ASN A CA 1
ATOM 1036 C C . ASN A 1 132 ? 17.390 8.664 -22.168 1.00 70.44 132 ASN A C 1
ATOM 1038 O O . ASN A 1 132 ? 17.056 8.009 -21.191 1.00 70.44 132 ASN A O 1
ATOM 1042 N N . GLU A 1 133 ? 16.487 9.098 -23.048 1.00 79.31 133 GLU A N 1
ATOM 1043 C CA . GLU A 1 133 ? 15.041 9.005 -22.809 1.00 79.31 133 GLU A CA 1
ATOM 1044 C C . GLU A 1 133 ? 14.541 7.551 -22.860 1.00 79.31 133 GLU A C 1
ATOM 1046 O O . GLU A 1 133 ? 13.767 7.088 -22.020 1.00 79.31 133 GLU A O 1
ATOM 1051 N N . PHE A 1 134 ? 15.028 6.795 -23.845 1.00 81.25 134 PHE A N 1
ATOM 1052 C CA . PHE A 1 134 ? 14.677 5.386 -24.027 1.00 81.25 134 PHE A CA 1
ATOM 1053 C C . PHE A 1 134 ? 15.328 4.480 -22.980 1.00 81.25 134 PHE A C 1
ATOM 1055 O O . PHE A 1 134 ? 14.777 3.431 -22.629 1.00 81.25 134 PHE A O 1
ATOM 1062 N N . TRP A 1 135 ? 16.477 4.895 -22.450 1.00 83.56 135 TRP A N 1
ATOM 1063 C CA . TRP A 1 135 ? 17.117 4.241 -21.320 1.00 83.56 135 TRP A CA 1
ATOM 1064 C C . TRP A 1 135 ? 16.291 4.381 -20.037 1.00 83.56 135 TRP A C 1
ATOM 1066 O O . TRP A 1 135 ? 16.059 3.379 -19.356 1.00 83.56 135 TRP A O 1
ATOM 1076 N N . ASP A 1 136 ? 15.762 5.576 -19.764 1.00 85.25 136 ASP A N 1
ATOM 1077 C CA . ASP A 1 136 ? 14.867 5.835 -18.629 1.00 85.25 136 ASP A CA 1
ATOM 1078 C C . ASP A 1 136 ? 13.570 5.020 -18.741 1.00 85.25 136 ASP A C 1
ATOM 1080 O O . ASP A 1 136 ? 13.115 4.382 -17.788 1.00 85.25 136 ASP A O 1
ATOM 1084 N N . ILE A 1 137 ? 12.990 4.970 -19.942 1.00 84.88 137 ILE A N 1
ATOM 1085 C CA . ILE A 1 137 ? 11.820 4.139 -20.243 1.00 84.88 137 ILE A CA 1
ATOM 1086 C C . ILE A 1 137 ? 12.097 2.657 -19.947 1.00 84.88 137 ILE A C 1
ATOM 1088 O O . ILE A 1 137 ? 11.285 2.000 -19.288 1.00 84.88 137 ILE A O 1
ATOM 1092 N N . SER A 1 138 ? 13.246 2.146 -20.394 1.00 86.56 138 SER A N 1
ATOM 1093 C CA . SER A 1 138 ? 13.635 0.743 -20.210 1.00 86.56 138 SER A CA 1
ATOM 1094 C C . SER A 1 138 ? 13.862 0.403 -18.736 1.00 86.56 138 SER A C 1
ATOM 1096 O O . SER A 1 138 ? 13.442 -0.656 -18.273 1.00 86.56 138 SER A O 1
ATOM 1098 N N . HIS A 1 139 ? 14.462 1.322 -17.976 1.00 87.75 139 HIS A N 1
ATOM 1099 C CA . HIS A 1 139 ? 14.631 1.192 -16.529 1.00 87.75 139 HIS A CA 1
ATOM 1100 C C . HIS A 1 139 ? 13.308 1.136 -15.782 1.00 87.75 139 HIS A C 1
ATOM 1102 O O . HIS A 1 139 ? 13.080 0.243 -14.966 1.00 87.75 139 HIS A O 1
ATOM 1108 N N . ARG A 1 140 ? 12.410 2.071 -16.084 1.00 88.00 140 ARG A N 1
ATOM 1109 C CA . ARG A 1 140 ? 11.064 2.091 -15.519 1.00 88.00 140 ARG A CA 1
ATOM 1110 C C . ARG A 1 140 ? 10.321 0.788 -15.821 1.00 88.00 140 ARG A C 1
ATOM 1112 O O . ARG A 1 140 ? 9.668 0.244 -14.937 1.00 88.00 140 ARG A O 1
ATOM 1119 N N . ASP A 1 141 ? 10.420 0.266 -17.042 1.00 87.75 141 ASP A N 1
ATOM 1120 C CA . ASP A 1 141 ? 9.729 -0.974 -17.405 1.00 87.75 141 ASP A CA 1
ATOM 1121 C C . ASP A 1 141 ? 10.353 -2.208 -16.729 1.00 87.75 141 ASP A C 1
ATOM 1123 O O . ASP A 1 141 ? 9.610 -3.080 -16.280 1.00 87.75 141 ASP A O 1
ATOM 1127 N N . ALA A 1 142 ? 11.676 -2.242 -16.528 1.00 88.69 142 ALA A N 1
ATOM 1128 C CA . ALA A 1 142 ? 12.344 -3.262 -15.710 1.00 88.69 142 ALA A CA 1
ATOM 1129 C C . ALA A 1 142 ? 11.884 -3.234 -14.241 1.00 88.69 142 ALA A C 1
ATOM 1131 O O . ALA A 1 142 ? 11.648 -4.285 -13.635 1.00 88.69 142 ALA A O 1
ATOM 1132 N N . LEU A 1 143 ? 11.699 -2.035 -13.676 1.00 89.19 143 LEU A N 1
ATOM 1133 C CA . LEU A 1 143 ? 11.153 -1.862 -12.330 1.00 89.19 143 LEU A CA 1
ATOM 1134 C C . LEU A 1 143 ? 9.716 -2.372 -12.249 1.00 89.19 143 LEU A C 1
ATOM 1136 O O . LEU A 1 143 ? 9.401 -3.147 -11.353 1.00 89.19 143 LEU A O 1
ATOM 1140 N N . CYS A 1 144 ? 8.860 -2.017 -13.209 1.00 88.19 144 CYS A N 1
ATOM 1141 C CA . CYS A 1 144 ? 7.493 -2.532 -13.254 1.00 88.19 144 CYS A CA 1
ATOM 1142 C C . CYS A 1 144 ? 7.447 -4.062 -13.454 1.00 88.19 144 CYS A C 1
ATOM 1144 O O . CYS A 1 144 ? 6.504 -4.707 -12.990 1.00 88.19 144 CYS A O 1
ATOM 1146 N N . GLN A 1 145 ? 8.427 -4.663 -14.143 1.00 86.69 145 GLN A N 1
ATOM 1147 C CA . GLN A 1 145 ? 8.467 -6.120 -14.353 1.00 86.69 145 GLN A CA 1
ATOM 1148 C C . GLN A 1 145 ? 8.821 -6.849 -13.063 1.00 86.69 145 GLN A C 1
ATOM 1150 O O . GLN A 1 145 ? 8.286 -7.922 -12.807 1.00 86.69 145 GLN A O 1
ATOM 1155 N N . THR A 1 146 ? 9.677 -6.242 -12.245 1.00 88.44 146 THR A N 1
ATOM 1156 C CA . THR A 1 146 ? 10.176 -6.820 -10.994 1.00 88.44 146 THR A CA 1
ATOM 1157 C C . THR A 1 146 ? 9.207 -6.590 -9.835 1.00 88.44 146 THR A C 1
ATOM 1159 O O . THR A 1 146 ? 8.904 -7.520 -9.086 1.00 88.44 146 THR A O 1
ATOM 1162 N N . TYR A 1 147 ? 8.705 -5.358 -9.709 1.00 89.44 147 TYR A N 1
ATOM 1163 C CA . TYR A 1 147 ? 7.903 -4.911 -8.578 1.00 89.44 147 TYR A CA 1
ATOM 1164 C C . TYR A 1 147 ? 6.415 -4.857 -8.908 1.00 89.44 147 TYR A C 1
ATOM 1166 O O . TYR A 1 147 ? 5.960 -4.088 -9.761 1.00 89.44 147 TYR A O 1
ATOM 1174 N N . PHE A 1 148 ? 5.640 -5.653 -8.180 1.00 88.19 148 PHE A N 1
ATOM 1175 C CA . PHE A 1 148 ? 4.199 -5.752 -8.361 1.00 88.19 148 PHE A CA 1
ATOM 1176 C C . PHE A 1 148 ? 3.462 -4.479 -7.948 1.00 88.19 148 PHE A C 1
ATOM 1178 O O . PHE A 1 148 ? 2.565 -4.026 -8.654 1.00 88.19 148 PHE A O 1
ATOM 1185 N N . ASP A 1 149 ? 3.834 -3.874 -6.825 1.00 90.50 149 ASP A N 1
ATOM 1186 C CA . ASP A 1 149 ? 3.150 -2.697 -6.299 1.00 90.50 149 ASP A CA 1
ATOM 1187 C C . ASP A 1 149 ? 3.349 -1.457 -7.180 1.00 90.50 149 ASP A C 1
ATOM 1189 O O . ASP A 1 149 ? 2.389 -0.721 -7.409 1.00 90.50 149 ASP A O 1
ATOM 1193 N N . LEU A 1 150 ? 4.545 -1.268 -7.750 1.00 90.06 150 LEU A N 1
ATOM 1194 C CA . LEU A 1 150 ? 4.783 -0.243 -8.773 1.00 90.06 150 LEU A CA 1
ATOM 1195 C C . LEU A 1 150 ? 3.960 -0.497 -10.039 1.00 90.06 150 LEU A C 1
ATOM 1197 O O . LEU A 1 150 ? 3.437 0.446 -10.631 1.00 90.06 150 LEU A O 1
ATOM 1201 N N . ARG A 1 151 ? 3.823 -1.760 -10.453 1.00 88.81 151 ARG A N 1
ATOM 1202 C CA . ARG A 1 151 ? 3.025 -2.148 -11.622 1.00 88.81 151 ARG A CA 1
ATOM 1203 C C . ARG A 1 151 ? 1.523 -1.940 -11.402 1.00 88.81 151 ARG A C 1
ATOM 1205 O O . ARG A 1 151 ? 0.838 -1.496 -12.318 1.00 88.81 151 ARG A O 1
ATOM 1212 N N . ALA A 1 152 ? 1.020 -2.252 -10.210 1.00 87.50 152 ALA A N 1
ATOM 1213 C CA . ALA A 1 152 ? -0.402 -2.219 -9.877 1.00 87.50 152 ALA A CA 1
ATOM 1214 C C . ALA A 1 152 ? -0.889 -0.828 -9.441 1.00 87.50 152 ALA A C 1
ATOM 1216 O O . ALA A 1 152 ? -1.886 -0.331 -9.964 1.00 87.50 152 ALA A O 1
ATOM 1217 N N . PHE A 1 153 ? -0.193 -0.195 -8.493 1.00 90.44 153 PHE A N 1
ATOM 1218 C CA . PHE A 1 153 ? -0.619 1.061 -7.860 1.00 90.44 153 PHE A CA 1
ATOM 1219 C C . PHE A 1 153 ? 0.142 2.282 -8.380 1.00 90.44 153 PHE A C 1
ATOM 1221 O O . PHE A 1 153 ? -0.343 3.407 -8.259 1.00 90.44 153 PHE A O 1
ATOM 1228 N N . GLY A 1 154 ? 1.309 2.070 -8.988 1.00 90.50 154 GLY A N 1
ATOM 1229 C CA . GLY A 1 154 ? 2.203 3.151 -9.378 1.00 90.50 154 GLY A CA 1
ATOM 1230 C C . GLY A 1 154 ? 3.003 3.707 -8.204 1.00 90.50 154 GLY A C 1
ATOM 1231 O O . GLY A 1 154 ? 2.942 3.217 -7.075 1.00 90.50 154 GLY A O 1
ATOM 1232 N N . GLY A 1 155 ? 3.781 4.743 -8.493 1.00 89.19 155 GLY A N 1
ATOM 1233 C CA . GLY A 1 155 ? 4.666 5.382 -7.532 1.00 89.19 155 GLY A CA 1
ATOM 1234 C C . GLY A 1 155 ? 5.547 6.443 -8.179 1.00 89.19 155 GLY A C 1
ATOM 1235 O O . GLY A 1 155 ? 5.712 6.487 -9.402 1.00 89.19 155 GLY A O 1
ATOM 1236 N N . VAL A 1 156 ? 6.116 7.302 -7.336 1.00 89.06 156 VAL A N 1
ATOM 1237 C CA . VAL A 1 156 ? 7.107 8.299 -7.744 1.00 89.06 156 VAL A CA 1
ATOM 1238 C C . VAL A 1 156 ? 8.494 7.745 -7.433 1.00 89.06 156 VAL A C 1
ATOM 1240 O O . VAL A 1 156 ? 8.845 7.544 -6.276 1.00 89.06 156 VAL A O 1
ATOM 1243 N N . ILE A 1 157 ? 9.263 7.493 -8.486 1.00 87.94 157 ILE A N 1
ATOM 1244 C CA . ILE A 1 157 ? 10.635 6.965 -8.484 1.00 87.94 157 ILE A CA 1
ATOM 1245 C C . ILE A 1 157 ? 11.623 7.961 -9.119 1.00 87.94 157 ILE A C 1
ATOM 1247 O O . ILE A 1 157 ? 12.740 7.605 -9.468 1.00 87.94 157 ILE A O 1
ATOM 1251 N N . SER A 1 158 ? 11.213 9.221 -9.298 1.00 84.88 158 SER A N 1
ATOM 1252 C CA . SER A 1 158 ? 12.038 10.297 -9.870 1.00 84.88 158 SER A CA 1
ATOM 1253 C C . SER A 1 158 ? 12.893 11.043 -8.838 1.00 84.88 158 SER A C 1
ATOM 1255 O O . SER A 1 158 ? 13.509 12.053 -9.182 1.00 84.88 158 SER A O 1
ATOM 1257 N N . THR A 1 159 ? 12.864 10.624 -7.571 1.00 79.44 159 THR A N 1
ATOM 1258 C CA . THR A 1 159 ? 13.509 11.321 -6.449 1.00 79.44 159 THR A CA 1
ATOM 1259 C C . THR A 1 159 ? 15.021 11.130 -6.459 1.00 79.44 159 THR A C 1
ATOM 1261 O O . THR A 1 159 ? 15.757 12.112 -6.460 1.00 79.44 159 THR A O 1
ATOM 1264 N N . GLU A 1 160 ? 15.482 9.883 -6.522 1.00 79.06 160 GLU A N 1
ATOM 1265 C CA . GLU A 1 160 ? 16.897 9.510 -6.527 1.00 79.06 160 GLU A CA 1
ATOM 1266 C C . GLU A 1 160 ? 17.132 8.267 -7.403 1.00 79.06 160 GLU A C 1
ATOM 1268 O O . GLU A 1 160 ? 16.201 7.519 -7.705 1.00 79.06 160 GLU A O 1
ATOM 1273 N N . GLY A 1 161 ? 18.382 8.050 -7.819 1.00 81.25 161 GLY A N 1
ATOM 1274 C CA . GLY A 1 161 ? 18.783 6.914 -8.656 1.00 81.25 161 GLY A CA 1
ATOM 1275 C C . GLY A 1 161 ? 18.699 7.182 -10.170 1.00 81.25 161 GLY A C 1
ATOM 1276 O O . GLY A 1 161 ? 18.727 8.339 -10.600 1.00 81.25 161 GLY A O 1
ATOM 1277 N N . PRO A 1 162 ? 18.599 6.131 -11.011 1.00 77.56 162 PRO A N 1
ATOM 1278 C CA . PRO A 1 162 ? 18.750 6.234 -12.469 1.00 77.56 162 PRO A CA 1
ATOM 1279 C C . PRO A 1 162 ? 17.667 7.068 -13.167 1.00 77.56 162 PRO A C 1
ATOM 1281 O O . PRO A 1 162 ? 17.855 7.461 -14.309 1.00 77.56 162 PRO A O 1
ATOM 1284 N N . LEU A 1 163 ? 16.548 7.346 -12.493 1.00 81.56 163 LEU A N 1
ATOM 1285 C CA . LEU A 1 163 ? 15.399 8.079 -13.037 1.00 81.56 163 LEU A CA 1
ATOM 1286 C C . LEU A 1 163 ? 15.253 9.490 -12.451 1.00 81.56 163 LEU A C 1
ATOM 1288 O O . LEU A 1 163 ? 14.191 10.110 -12.589 1.00 81.56 163 LEU A O 1
ATOM 1292 N N . LYS A 1 164 ? 16.294 10.006 -11.790 1.00 84.12 164 LYS A N 1
ATOM 1293 C CA . LYS A 1 164 ? 16.270 11.313 -11.128 1.00 84.12 164 LYS A CA 1
ATOM 1294 C C . LYS A 1 164 ? 15.915 12.435 -12.105 1.00 84.12 164 LYS A C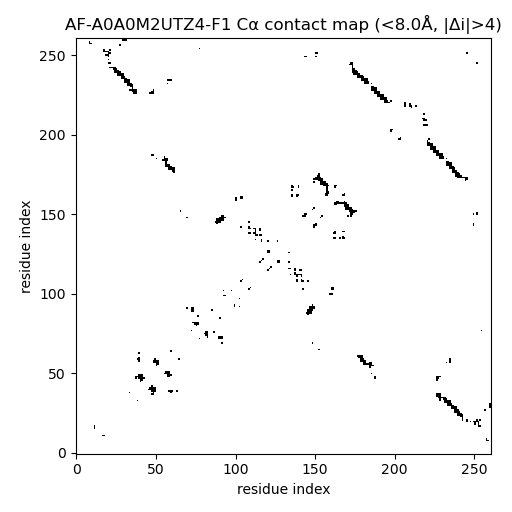 1
ATOM 1296 O O . LYS A 1 164 ? 16.568 12.615 -13.126 1.00 84.12 164 LYS A O 1
ATOM 1301 N N . GLY A 1 165 ? 14.868 13.196 -11.783 1.00 80.38 165 GLY A N 1
ATOM 1302 C CA . GLY A 1 165 ? 14.398 14.308 -12.620 1.00 80.38 165 GLY A CA 1
ATOM 1303 C C . GLY A 1 165 ? 13.775 13.894 -13.961 1.00 80.38 165 GLY A C 1
ATOM 1304 O O . GLY A 1 165 ? 13.395 14.764 -14.743 1.00 80.38 165 GLY A O 1
ATOM 1305 N N . SER A 1 166 ? 13.630 12.592 -14.228 1.00 82.69 166 SER A N 1
ATOM 1306 C CA . SER A 1 166 ? 12.974 12.099 -15.437 1.00 82.69 166 SER A CA 1
ATOM 1307 C C . SER A 1 166 ? 11.449 12.141 -15.286 1.00 82.69 166 SER A C 1
ATOM 1309 O O . SER A 1 166 ? 10.890 11.785 -14.244 1.00 82.69 166 SER A O 1
ATOM 1311 N N . PHE A 1 167 ? 10.748 12.511 -16.361 1.00 81.31 167 PHE A N 1
ATOM 1312 C CA . PHE A 1 167 ? 9.283 12.413 -16.431 1.00 81.31 167 PHE A CA 1
ATOM 1313 C C . PHE A 1 167 ? 8.801 10.962 -16.254 1.00 81.31 167 PHE A C 1
ATOM 1315 O O . PHE A 1 167 ? 7.755 10.694 -15.666 1.00 81.31 167 PHE A O 1
ATOM 1322 N N . TYR A 1 168 ? 9.610 10.006 -16.713 1.00 82.56 168 TYR A N 1
ATOM 1323 C CA . TYR A 1 168 ? 9.327 8.575 -16.636 1.00 82.56 168 TYR A CA 1
ATOM 1324 C C . TYR A 1 168 ? 9.458 7.986 -15.233 1.00 82.56 168 TYR A C 1
ATOM 1326 O O . TYR A 1 168 ? 9.021 6.855 -15.017 1.00 82.56 168 TYR A O 1
ATOM 1334 N N . GLY A 1 169 ? 9.983 8.757 -14.279 1.00 82.88 169 GLY A N 1
ATOM 1335 C CA . GLY A 1 169 ? 9.975 8.398 -12.871 1.00 82.88 169 GLY A CA 1
ATOM 1336 C C . GLY A 1 169 ? 8.621 8.602 -12.180 1.00 82.88 169 GLY A C 1
ATOM 1337 O O . GLY A 1 169 ? 8.500 8.304 -10.999 1.00 82.88 169 GLY A O 1
ATOM 1338 N N . GLN A 1 170 ? 7.583 9.079 -12.872 1.00 88.31 170 GLN A N 1
ATOM 1339 C CA . GLN A 1 170 ? 6.214 9.102 -12.349 1.00 88.31 170 GLN A CA 1
ATOM 1340 C C . GLN A 1 170 ? 5.394 7.977 -12.985 1.00 88.31 170 GLN A C 1
ATOM 1342 O O . GLN A 1 170 ? 4.907 8.093 -14.111 1.00 88.31 170 GLN A O 1
ATOM 1347 N N . VAL A 1 171 ? 5.230 6.868 -12.265 1.00 88.56 171 VAL A N 1
ATOM 1348 C CA . VAL A 1 171 ? 4.458 5.715 -12.740 1.00 88.56 171 VAL A CA 1
ATOM 1349 C C . VAL A 1 171 ? 3.038 5.801 -12.198 1.00 88.56 171 VAL A C 1
ATOM 1351 O O . VAL A 1 171 ? 2.828 5.867 -10.989 1.00 88.56 171 VAL A O 1
ATOM 1354 N N . ARG A 1 172 ? 2.048 5.760 -13.093 1.00 88.44 172 ARG A N 1
ATOM 1355 C CA . ARG A 1 172 ? 0.634 5.627 -12.729 1.00 88.44 172 ARG A CA 1
ATOM 1356 C C . ARG A 1 172 ? 0.232 4.164 -12.838 1.00 88.44 172 ARG A C 1
ATOM 1358 O O . ARG A 1 172 ? 0.356 3.585 -13.913 1.00 88.44 172 ARG A O 1
ATOM 1365 N N . GLY A 1 173 ? -0.234 3.585 -11.738 1.00 87.31 173 GLY A N 1
ATOM 1366 C CA . GLY A 1 173 ? -0.806 2.245 -11.749 1.00 87.31 173 GLY A CA 1
ATOM 1367 C C . GLY A 1 173 ? -2.230 2.263 -12.303 1.00 87.31 173 GLY A C 1
ATOM 1368 O O . GLY A 1 173 ? -2.937 3.263 -12.136 1.00 87.31 173 GLY A O 1
ATOM 1369 N N . PRO A 1 174 ? -2.677 1.183 -12.955 1.00 88.25 174 PRO A N 1
ATOM 1370 C CA . PRO A 1 174 ? -4.035 1.099 -13.470 1.00 88.25 174 PRO A CA 1
ATOM 1371 C C . PRO A 1 174 ? -5.073 0.825 -12.387 1.00 88.25 174 PRO A C 1
ATOM 1373 O O . PRO A 1 174 ? -6.251 1.025 -12.659 1.00 88.25 174 PRO A O 1
ATOM 1376 N N . ILE A 1 175 ? -4.670 0.395 -11.185 1.00 89.88 175 ILE A N 1
ATOM 1377 C CA . ILE A 1 175 ? -5.595 0.109 -10.086 1.00 89.88 175 ILE A CA 1
ATOM 1378 C C . ILE A 1 175 ? -5.638 1.297 -9.134 1.00 89.88 175 ILE A C 1
ATOM 1380 O O . ILE A 1 175 ? -4.661 1.620 -8.450 1.00 89.88 175 ILE A O 1
ATOM 1384 N N . GLN A 1 176 ? -6.806 1.921 -9.070 1.00 90.38 176 GLN A N 1
ATOM 1385 C CA . GLN A 1 176 ? -7.096 3.048 -8.201 1.00 90.38 176 GLN A CA 1
ATOM 1386 C C . GLN A 1 176 ? -8.160 2.658 -7.184 1.00 90.38 176 GLN A C 1
ATOM 1388 O O . GLN A 1 176 ? -9.134 1.982 -7.498 1.00 90.38 176 GLN A O 1
ATOM 1393 N N . PHE A 1 177 ? -7.956 3.103 -5.954 1.00 90.94 177 PHE A N 1
ATOM 1394 C CA . PHE A 1 177 ? -8.831 2.841 -4.822 1.00 90.94 177 PHE A CA 1
ATOM 1395 C C . PHE A 1 177 ? -9.414 4.175 -4.370 1.00 90.94 177 PHE A C 1
ATOM 1397 O O . PHE A 1 177 ? -8.677 5.160 -4.284 1.00 90.94 177 PHE A O 1
ATOM 1404 N N . SER A 1 178 ? -10.710 4.206 -4.074 1.00 92.69 178 SER A N 1
ATOM 1405 C CA . SER A 1 178 ? -11.289 5.288 -3.280 1.00 92.69 178 SER A CA 1
ATOM 1406 C C . SER A 1 178 ? -10.955 5.090 -1.800 1.00 92.69 178 SER A C 1
ATOM 1408 O O . SER A 1 178 ? -10.450 4.044 -1.400 1.00 92.69 178 SER A O 1
ATOM 1410 N N . PHE A 1 179 ? -11.262 6.068 -0.954 1.00 92.62 179 PHE A N 1
ATOM 1411 C CA . PHE A 1 179 ? -11.361 5.771 0.474 1.00 92.62 179 PHE A CA 1
ATOM 1412 C C . PHE A 1 179 ? -12.574 4.864 0.698 1.00 92.62 179 PHE A C 1
ATOM 1414 O O . PHE A 1 179 ? -13.575 4.982 -0.018 1.00 92.62 179 PHE A O 1
ATOM 1421 N N . ALA A 1 180 ? -12.444 3.913 1.622 1.00 92.12 180 ALA A N 1
ATOM 1422 C CA . ALA A 1 180 ? -13.574 3.120 2.071 1.00 92.12 180 ALA A CA 1
ATOM 1423 C C . ALA A 1 180 ? -14.366 3.921 3.100 1.00 92.12 180 ALA A C 1
ATOM 1425 O O . ALA A 1 180 ? -13.774 4.633 3.917 1.00 92.12 180 ALA A O 1
ATOM 1426 N N . GLU A 1 181 ? -15.680 3.768 3.060 1.00 91.62 181 GLU A N 1
ATOM 1427 C CA . GLU A 1 181 ? -16.592 4.381 4.014 1.00 91.62 181 GLU A CA 1
ATOM 1428 C C . GLU A 1 181 ? -17.525 3.328 4.592 1.00 91.62 181 GLU A C 1
ATOM 1430 O O . GLU A 1 181 ? -18.037 2.463 3.869 1.00 91.62 181 GLU A O 1
ATOM 1435 N N . SER A 1 182 ? -17.808 3.454 5.883 1.00 91.81 182 SER A N 1
ATOM 1436 C CA . SER A 1 182 ? -18.773 2.590 6.536 1.00 91.81 182 SER A CA 1
ATOM 1437 C C . SER A 1 182 ? -20.184 2.870 6.009 1.00 91.81 182 SER A C 1
ATOM 1439 O O . SER A 1 182 ? -20.580 4.013 5.722 1.00 91.81 182 SER A O 1
ATOM 1441 N N . LEU A 1 183 ? -20.985 1.813 5.864 1.00 90.69 183 LEU A N 1
ATOM 1442 C CA . LEU A 1 183 ? -22.390 1.956 5.475 1.00 90.69 183 LEU A CA 1
ATOM 1443 C C . LEU A 1 183 ? -23.170 2.748 6.531 1.00 90.69 183 LEU A C 1
ATOM 1445 O O . LEU A 1 183 ? -23.858 3.713 6.185 1.00 90.69 183 LEU A O 1
ATOM 1449 N N . ASP A 1 184 ? -22.954 2.410 7.800 1.00 89.81 184 ASP A N 1
ATOM 1450 C CA . ASP A 1 184 ? -23.594 3.022 8.960 1.00 89.81 184 ASP A CA 1
ATOM 1451 C C . ASP A 1 184 ? -22.620 3.870 9.778 1.00 89.81 184 ASP A C 1
ATOM 1453 O O . ASP A 1 184 ? -21.403 3.792 9.611 1.00 89.81 184 ASP A O 1
ATOM 1457 N N . LYS A 1 185 ? -23.154 4.707 10.670 1.00 90.38 185 LYS A N 1
ATOM 1458 C CA . LYS A 1 185 ? -22.335 5.475 11.615 1.00 90.38 185 LYS A CA 1
ATOM 1459 C C . LYS A 1 185 ? -21.635 4.530 12.582 1.00 90.38 185 LYS A C 1
ATOM 1461 O O . LYS A 1 185 ? -22.245 3.571 13.050 1.00 90.38 185 LYS A O 1
ATOM 1466 N N . VAL A 1 186 ? -20.389 4.835 12.919 1.00 88.25 186 VAL A N 1
ATOM 1467 C CA . VAL A 1 186 ? -19.594 4.018 13.838 1.00 88.25 186 VAL A CA 1
ATOM 1468 C C . VAL A 1 186 ? -19.312 4.790 15.119 1.00 88.25 186 VAL A C 1
ATOM 1470 O O . VAL A 1 186 ? -19.099 6.000 15.097 1.00 88.25 186 VAL A O 1
ATOM 1473 N N . LEU A 1 187 ? -19.323 4.081 16.246 1.00 87.19 187 L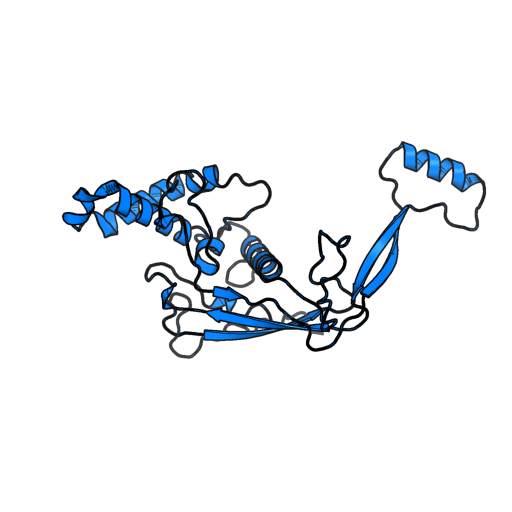EU A N 1
ATOM 1474 C CA . LEU A 1 187 ? -18.942 4.627 17.546 1.00 87.19 187 LEU A CA 1
ATOM 1475 C C . LEU A 1 187 ? -17.691 3.904 18.037 1.00 87.19 187 LEU A C 1
ATOM 1477 O O . LEU A 1 187 ? -17.585 2.680 17.905 1.00 87.19 187 LEU A O 1
ATOM 1481 N N . GLN A 1 188 ? -16.761 4.661 18.603 1.00 86.94 188 GLN A N 1
ATOM 1482 C CA . GLN A 1 188 ? -15.537 4.134 19.198 1.00 86.94 188 GLN A CA 1
ATOM 1483 C C . GLN A 1 188 ? -15.813 3.642 20.621 1.00 86.94 188 GLN A C 1
ATOM 1485 O O . GLN A 1 188 ? -16.652 4.197 21.332 1.00 86.94 188 GLN A O 1
ATOM 1490 N N . LEU A 1 189 ? -15.124 2.573 21.008 1.00 87.56 189 LEU A N 1
ATOM 1491 C CA . LEU A 1 189 ? -15.079 2.050 22.363 1.00 87.56 189 LEU A CA 1
ATOM 1492 C C . LEU A 1 189 ? -13.630 1.985 22.817 1.00 87.56 189 LEU A C 1
ATOM 1494 O O . LEU A 1 189 ? -12.827 1.269 22.212 1.00 87.56 189 LEU A O 1
ATOM 1498 N N . ASP A 1 190 ? -13.351 2.635 23.936 1.00 86.56 190 ASP A N 1
ATOM 1499 C CA . ASP A 1 190 ? -12.066 2.525 24.608 1.00 86.56 190 ASP A CA 1
ATOM 1500 C C . ASP A 1 190 ? -12.108 1.307 25.529 1.00 86.56 190 ASP A C 1
ATOM 1502 O O . ASP A 1 190 ? -12.777 1.291 26.566 1.00 86.56 190 ASP A O 1
ATOM 1506 N N . ALA A 1 191 ? -11.432 0.237 25.117 1.00 85.38 191 ALA A N 1
ATOM 1507 C CA . ALA A 1 191 ? -11.291 -0.965 25.919 1.00 85.38 191 ALA A CA 1
ATOM 1508 C C . ALA A 1 191 ? -9.957 -0.915 26.668 1.00 85.38 191 ALA A C 1
ATOM 1510 O O . ALA A 1 191 ? -8.889 -1.147 26.094 1.00 85.38 191 ALA A O 1
ATOM 1511 N N . THR A 1 192 ? -10.013 -0.630 27.968 1.00 85.12 192 THR A N 1
ATOM 1512 C CA . THR A 1 192 ? -8.817 -0.643 28.810 1.00 85.12 192 THR A CA 1
ATOM 1513 C C . THR A 1 192 ? -8.354 -2.076 29.064 1.00 85.12 192 THR A C 1
ATOM 1515 O O . THR A 1 192 ? -9.131 -2.943 29.470 1.00 85.12 192 THR A O 1
ATOM 1518 N N . ILE A 1 193 ? -7.070 -2.330 28.834 1.00 84.62 193 ILE A N 1
ATOM 1519 C CA . ILE A 1 193 ? -6.426 -3.634 28.997 1.00 84.62 193 ILE A CA 1
ATOM 1520 C C . ILE A 1 193 ? -5.292 -3.547 30.020 1.00 84.62 193 ILE A C 1
ATOM 1522 O O . ILE A 1 193 ? -4.699 -2.493 30.227 1.00 84.62 193 ILE A O 1
ATOM 1526 N N . THR A 1 194 ? -4.966 -4.669 30.664 1.00 82.44 194 THR A N 1
ATOM 1527 C CA . THR A 1 194 ? -3.862 -4.745 31.635 1.00 82.44 194 THR A CA 1
ATOM 1528 C C . THR A 1 194 ? -2.697 -5.544 31.063 1.00 82.44 194 THR A C 1
ATOM 1530 O O . THR A 1 194 ? -2.878 -6.655 30.564 1.00 82.44 194 THR A O 1
ATOM 1533 N N . ARG A 1 195 ? -1.478 -5.009 31.169 1.00 80.44 195 ARG A N 1
ATOM 1534 C CA . ARG A 1 195 ? -0.240 -5.728 30.854 1.00 80.44 195 ARG A CA 1
ATOM 1535 C C . ARG A 1 195 ? 0.372 -6.276 32.139 1.00 80.44 195 ARG A C 1
ATOM 1537 O O . ARG A 1 195 ? 0.783 -5.521 33.012 1.00 80.44 195 ARG A O 1
ATOM 1544 N N . CYS A 1 196 ? 0.470 -7.600 32.234 1.00 74.38 196 CYS A N 1
ATOM 1545 C CA . CYS A 1 196 ? 1.049 -8.274 33.402 1.00 74.38 196 CYS A CA 1
ATOM 1546 C C . CYS A 1 196 ? 2.587 -8.274 33.423 1.00 74.38 196 CYS A C 1
ATOM 1548 O O . CYS A 1 196 ? 3.175 -8.562 34.458 1.00 74.38 196 CYS A O 1
ATOM 1550 N N . CYS A 1 197 ? 3.245 -8.013 32.291 1.00 71.25 197 CYS A N 1
ATOM 1551 C CA . CYS A 1 197 ? 4.703 -8.036 32.183 1.00 71.25 197 CYS A CA 1
ATOM 1552 C C . CYS A 1 197 ? 5.300 -6.640 32.406 1.00 71.25 197 CYS A C 1
ATOM 1554 O O . CYS A 1 197 ? 4.818 -5.663 31.833 1.00 71.25 197 CYS A O 1
ATOM 1556 N N . SER A 1 198 ? 6.381 -6.560 33.178 1.00 76.00 198 SER A N 1
ATOM 1557 C CA . SER A 1 198 ? 7.220 -5.365 33.327 1.00 76.00 198 SER A CA 1
ATOM 1558 C C . SER A 1 198 ? 8.153 -5.198 32.122 1.00 76.00 198 SER A C 1
ATOM 1560 O O . SER A 1 198 ? 8.763 -6.181 31.693 1.00 76.00 198 SER A O 1
ATOM 1562 N N . THR A 1 199 ? 8.334 -3.983 31.601 1.00 76.88 199 THR A N 1
ATOM 1563 C CA . THR A 1 199 ? 9.292 -3.707 30.510 1.00 76.88 199 THR A CA 1
ATOM 1564 C C . THR A 1 199 ? 10.715 -3.487 30.992 1.00 76.88 199 THR A C 1
ATOM 1566 O O . THR A 1 199 ? 11.648 -3.636 30.207 1.00 76.88 199 THR A O 1
ATOM 1569 N N . SER A 1 200 ? 10.911 -3.135 32.261 1.00 82.44 200 SER A N 1
ATOM 1570 C CA . SER A 1 200 ? 12.239 -2.882 32.818 1.00 82.44 200 SER A CA 1
ATOM 1571 C C . SER A 1 200 ? 12.429 -3.547 34.176 1.00 82.44 200 SER A C 1
ATOM 1573 O O . SER A 1 200 ? 11.476 -3.764 34.922 1.00 82.44 200 SER A O 1
ATOM 1575 N N . GLU A 1 201 ? 13.685 -3.815 34.538 1.00 78.81 201 GLU A N 1
ATOM 1576 C CA . GLU A 1 201 ? 14.031 -4.327 35.871 1.00 78.81 201 GLU A CA 1
ATOM 1577 C C . GLU A 1 201 ? 13.639 -3.355 36.995 1.00 78.81 201 GLU A C 1
ATOM 1579 O O . GLU A 1 201 ? 13.400 -3.781 38.124 1.00 78.81 201 GLU A O 1
ATOM 1584 N N . LYS A 1 202 ? 13.559 -2.051 36.694 1.00 77.38 202 LYS A N 1
ATOM 1585 C CA . LYS A 1 202 ? 13.078 -1.026 37.630 1.00 77.38 202 LYS A CA 1
ATOM 1586 C C . LYS A 1 202 ? 11.577 -1.173 37.885 1.00 77.38 202 LYS A C 1
ATOM 1588 O O . LYS A 1 202 ? 11.185 -1.281 39.040 1.00 77.38 202 LYS A O 1
ATOM 1593 N N . GLU A 1 203 ? 10.780 -1.277 36.821 1.00 72.12 203 GLU A N 1
ATOM 1594 C CA . GLU A 1 203 ? 9.326 -1.488 36.908 1.00 72.12 203 GLU A CA 1
ATOM 1595 C C . GLU A 1 203 ? 9.000 -2.815 37.610 1.00 72.12 203 GLU A C 1
ATOM 1597 O O . GLU A 1 203 ? 8.094 -2.875 38.434 1.00 72.12 203 GLU A O 1
ATOM 1602 N N . LYS A 1 204 ? 9.798 -3.865 37.368 1.00 72.19 204 LYS A N 1
ATOM 1603 C CA . LYS A 1 204 ? 9.660 -5.152 38.061 1.00 72.19 204 LYS A CA 1
ATOM 1604 C C . LYS A 1 204 ? 9.869 -5.024 39.573 1.00 72.19 204 LYS A C 1
ATOM 1606 O O . LYS A 1 204 ? 9.054 -5.510 40.348 1.00 72.19 204 LYS A O 1
ATOM 1611 N N . LYS A 1 205 ? 10.932 -4.332 39.998 1.00 69.50 205 LYS A N 1
ATOM 1612 C CA . LYS A 1 205 ? 11.223 -4.101 41.425 1.00 69.50 205 LYS A CA 1
ATOM 1613 C C . LYS A 1 205 ? 10.172 -3.218 42.100 1.00 69.50 205 LYS A C 1
ATOM 1615 O O . LYS A 1 205 ? 9.926 -3.386 43.289 1.00 69.50 205 LYS A O 1
ATOM 1620 N N . GLU A 1 206 ? 9.574 -2.271 41.379 1.00 67.81 206 GLU A N 1
ATOM 1621 C CA . GLU A 1 206 ? 8.459 -1.453 41.880 1.00 67.81 206 GLU A CA 1
ATOM 1622 C C . GLU A 1 206 ? 7.177 -2.279 42.046 1.00 67.81 206 GLU A C 1
ATOM 1624 O O . GLU A 1 206 ? 6.535 -2.190 43.092 1.00 67.81 206 GLU A O 1
ATOM 1629 N N . GLN A 1 207 ? 6.861 -3.141 41.074 1.00 64.38 207 GLN A N 1
ATOM 1630 C CA . GLN A 1 207 ? 5.729 -4.071 41.148 1.00 64.38 207 GLN A CA 1
ATOM 1631 C C . GLN A 1 207 ? 5.893 -5.093 42.286 1.00 64.38 207 GLN A C 1
ATOM 1633 O O . GLN A 1 207 ? 4.939 -5.341 43.019 1.00 64.38 207 GLN A O 1
ATOM 1638 N N . GLU A 1 208 ? 7.099 -5.636 42.488 1.00 65.62 208 GLU A N 1
ATOM 1639 C CA . GLU A 1 208 ? 7.409 -6.575 43.579 1.00 65.62 208 GLU A CA 1
ATOM 1640 C C . GLU A 1 208 ? 7.299 -5.903 44.960 1.00 65.62 208 GLU A C 1
ATOM 1642 O O . GLU A 1 208 ? 6.596 -6.410 45.833 1.00 65.62 208 GLU A O 1
ATOM 1647 N N . LYS A 1 209 ? 7.896 -4.714 45.145 1.00 62.81 209 LYS A N 1
ATOM 1648 C CA . LYS A 1 209 ? 7.840 -3.959 46.415 1.00 62.81 209 LYS A CA 1
ATOM 1649 C C . LYS A 1 209 ? 6.428 -3.543 46.829 1.00 62.81 209 LYS A C 1
ATOM 1651 O O . LYS A 1 209 ? 6.172 -3.366 48.013 1.00 62.81 209 LYS A O 1
ATOM 1656 N N . GLN A 1 210 ? 5.530 -3.332 45.869 1.00 58.31 210 GLN A N 1
ATOM 1657 C CA . GLN A 1 210 ? 4.142 -2.945 46.141 1.00 58.31 210 GLN A CA 1
ATOM 1658 C C . GLN A 1 210 ? 3.214 -4.155 46.328 1.00 58.31 210 GLN A C 1
ATOM 1660 O O . GLN A 1 210 ? 2.159 -4.018 46.940 1.00 58.31 210 GLN A O 1
ATOM 1665 N N . SER A 1 211 ? 3.608 -5.343 45.854 1.00 54.81 211 SER A N 1
ATOM 1666 C CA . SER A 1 211 ? 2.828 -6.580 46.006 1.00 54.81 211 SER A CA 1
ATOM 1667 C C . SER A 1 211 ? 2.880 -7.209 47.408 1.00 54.81 211 SER A C 1
ATOM 1669 O O . SER A 1 211 ? 2.011 -8.012 47.733 1.00 54.81 211 SER A O 1
ATOM 1671 N N . GLU A 1 212 ? 3.823 -6.806 48.269 1.00 53.28 212 GLU A N 1
ATOM 1672 C CA . GLU A 1 212 ? 3.929 -7.277 49.666 1.00 53.28 212 GLU A CA 1
ATOM 1673 C C . GLU A 1 212 ? 2.828 -6.721 50.604 1.00 53.28 212 GLU A C 1
ATOM 1675 O O . GLU A 1 212 ? 2.732 -7.154 51.751 1.00 53.28 212 GLU A O 1
ATOM 1680 N N . GLY A 1 213 ? 1.991 -5.777 50.145 1.00 50.25 213 GLY A N 1
ATOM 1681 C CA . GLY A 1 213 ? 0.965 -5.111 50.965 1.00 50.25 213 GLY A CA 1
ATOM 1682 C C . GLY A 1 213 ? -0.496 -5.519 50.720 1.00 50.25 213 GLY A C 1
ATOM 1683 O O . GLY A 1 213 ? -1.331 -5.234 51.572 1.00 50.25 213 GLY A O 1
ATOM 1684 N N . ASP A 1 214 ? -0.821 -6.181 49.603 1.00 48.75 214 ASP A N 1
ATOM 1685 C CA . ASP A 1 214 ? -2.208 -6.480 49.206 1.00 48.75 214 ASP A CA 1
ATOM 1686 C C . ASP A 1 214 ? -2.318 -7.842 48.489 1.00 48.75 214 ASP A C 1
ATOM 1688 O O . ASP A 1 214 ? -2.278 -7.942 47.265 1.00 48.75 214 ASP A O 1
ATOM 1692 N N . GLU A 1 215 ? -2.524 -8.927 49.244 1.00 48.69 215 GLU A N 1
ATOM 1693 C CA . GLU A 1 215 ? -2.707 -10.284 48.686 1.00 48.69 215 GLU A CA 1
ATOM 1694 C C . GLU A 1 215 ? -4.035 -10.473 47.915 1.00 48.69 215 GLU A C 1
ATOM 1696 O O . GLU A 1 215 ? -4.239 -11.497 47.262 1.00 48.69 215 GLU A O 1
ATOM 1701 N N . LYS A 1 216 ? -4.965 -9.507 47.977 1.00 48.69 216 LYS A N 1
ATOM 1702 C CA . LYS A 1 216 ? -6.321 -9.627 47.398 1.00 48.69 216 LYS A CA 1
ATOM 1703 C C . LYS A 1 216 ? -6.527 -8.877 46.083 1.00 48.69 216 LYS A C 1
ATOM 1705 O O . LYS A 1 216 ? -7.501 -9.153 45.383 1.00 48.69 216 LYS A O 1
ATOM 1710 N N . THR A 1 217 ? -5.613 -7.988 45.715 1.00 49.25 217 THR A N 1
ATOM 1711 C CA . THR A 1 217 ? -5.709 -7.174 44.500 1.00 49.25 217 THR A CA 1
ATOM 1712 C C . THR A 1 217 ? -4.417 -7.387 43.732 1.00 49.25 217 THR A C 1
ATOM 1714 O O . THR A 1 217 ? -3.377 -6.876 44.128 1.00 49.25 217 THR A O 1
ATOM 1717 N N . GLY A 1 218 ? -4.450 -8.212 42.678 1.00 51.00 218 GLY A N 1
ATOM 1718 C CA . GLY A 1 218 ? -3.264 -8.478 41.858 1.00 51.00 218 GLY A CA 1
ATOM 1719 C C . GLY A 1 218 ? -2.572 -7.159 41.503 1.00 51.00 218 GLY A C 1
ATOM 1720 O O . GLY A 1 218 ? -3.234 -6.284 40.954 1.00 51.00 218 GLY A O 1
ATOM 1721 N N . GLY A 1 219 ? -1.299 -7.021 41.897 1.00 56.41 219 GLY A N 1
ATOM 1722 C CA . GLY A 1 219 ? -0.578 -5.742 41.985 1.00 56.41 219 GLY A CA 1
ATOM 1723 C C . GLY A 1 219 ? -0.662 -4.842 40.747 1.00 56.41 219 GLY A C 1
ATOM 1724 O O . GLY A 1 219 ? -1.025 -5.297 39.666 1.00 56.41 219 GLY A O 1
ATOM 1725 N N . ASN A 1 220 ? -0.313 -3.558 40.902 1.00 58.84 220 ASN A N 1
ATOM 1726 C CA . ASN A 1 220 ? -0.434 -2.521 39.867 1.00 58.84 220 ASN A CA 1
ATOM 1727 C C . ASN A 1 220 ? 0.195 -2.939 38.524 1.00 58.84 220 ASN A C 1
ATOM 1729 O O . ASN A 1 220 ? 1.407 -2.867 38.316 1.00 58.84 220 ASN A O 1
ATOM 1733 N N . ARG A 1 221 ? -0.665 -3.371 37.598 1.00 69.12 221 ARG A N 1
ATOM 1734 C CA . ARG A 1 221 ? -0.325 -3.685 36.208 1.00 69.12 221 ARG A CA 1
ATOM 1735 C C . ARG A 1 221 ? -0.316 -2.403 35.392 1.00 69.12 221 ARG A C 1
ATOM 1737 O O . ARG A 1 221 ? -1.130 -1.512 35.627 1.00 69.12 221 ARG A O 1
ATOM 1744 N N . THR A 1 222 ? 0.558 -2.329 34.392 1.00 74.00 222 THR A N 1
ATOM 1745 C CA . THR A 1 222 ? 0.522 -1.230 33.425 1.00 74.00 222 THR A CA 1
ATOM 1746 C C . THR A 1 222 ? -0.799 -1.306 32.660 1.00 74.00 222 THR A C 1
ATOM 1748 O O . THR A 1 222 ? -1.116 -2.344 32.070 1.00 74.00 222 THR A O 1
ATOM 1751 N N . MET A 1 223 ? -1.575 -0.226 32.682 1.00 78.81 223 MET A N 1
ATOM 1752 C CA . MET A 1 223 ? -2.800 -0.108 31.894 1.00 78.81 223 MET A CA 1
ATOM 1753 C C . MET A 1 223 ? -2.440 0.328 30.475 1.00 78.81 223 MET A C 1
ATOM 1755 O O . MET A 1 223 ? -1.607 1.211 30.285 1.00 78.81 223 MET A O 1
ATOM 1759 N N . GLY A 1 224 ? -3.036 -0.327 29.488 1.00 81.81 224 GLY A N 1
ATOM 1760 C CA . GLY A 1 224 ? -2.994 0.073 28.089 1.00 81.81 224 GLY A CA 1
ATOM 1761 C C . GLY A 1 224 ? -4.405 0.297 27.567 1.00 81.81 224 GLY A C 1
ATOM 1762 O O . GLY A 1 224 ? -5.382 -0.150 28.170 1.00 81.81 224 GLY A O 1
ATOM 1763 N N . GLU A 1 225 ? -4.507 0.957 26.425 1.00 81.56 225 GLU A N 1
ATOM 1764 C CA . GLU A 1 225 ? -5.782 1.276 25.792 1.00 81.56 225 GLU A CA 1
ATOM 1765 C C . GLU A 1 225 ? -5.829 0.646 24.404 1.00 81.56 225 GLU A C 1
ATOM 1767 O O . GLU A 1 225 ? -4.869 0.714 23.634 1.00 81.56 225 GLU A O 1
ATOM 1772 N N . ASN A 1 226 ? -6.938 -0.025 24.101 1.00 83.75 226 ASN A N 1
ATOM 1773 C CA . ASN A 1 226 ? -7.232 -0.517 22.766 1.00 83.75 226 ASN A CA 1
ATOM 1774 C C . ASN A 1 226 ? -8.556 0.084 22.310 1.00 83.75 226 ASN A C 1
ATOM 1776 O O . ASN A 1 226 ? -9.604 -0.205 22.889 1.00 83.75 226 ASN A O 1
ATOM 1780 N N . ILE A 1 227 ? -8.499 0.905 21.269 1.00 83.88 227 ILE A N 1
ATOM 1781 C CA . ILE A 1 227 ? -9.664 1.631 20.777 1.00 83.88 227 ILE A CA 1
ATOM 1782 C C . ILE A 1 227 ? -10.232 0.876 19.584 1.00 83.88 227 ILE A C 1
ATOM 1784 O O . ILE A 1 227 ? -9.571 0.721 18.555 1.00 83.88 227 ILE A O 1
ATOM 1788 N N . ILE A 1 228 ? -11.457 0.378 19.735 1.00 85.50 228 ILE A N 1
ATOM 1789 C CA . ILE A 1 228 ? -12.126 -0.484 18.757 1.00 85.50 228 ILE A CA 1
ATOM 1790 C C . ILE A 1 228 ? -13.472 0.097 18.336 1.00 85.50 228 ILE A C 1
ATOM 1792 O O . ILE A 1 228 ? -14.057 0.930 19.024 1.00 85.50 228 ILE A O 1
ATOM 1796 N N . LEU A 1 229 ? -14.001 -0.373 17.210 1.00 80.31 229 LEU A N 1
ATOM 1797 C CA . LEU A 1 229 ? -15.375 -0.069 16.823 1.00 80.31 229 LEU A CA 1
ATOM 1798 C C . LEU A 1 229 ? -16.364 -0.873 17.686 1.00 80.31 229 LEU A C 1
ATOM 1800 O O . LEU A 1 229 ? -16.219 -2.085 17.859 1.00 80.31 229 LEU A O 1
ATOM 1804 N N . THR A 1 230 ? -17.362 -0.183 18.243 1.00 70.25 230 THR A N 1
ATOM 1805 C CA . THR A 1 230 ? -18.415 -0.756 19.110 1.00 70.25 230 THR A CA 1
ATOM 1806 C C . THR A 1 230 ? -19.322 -1.747 18.383 1.00 70.25 230 THR A C 1
ATOM 1808 O O . THR A 1 230 ? -19.717 -2.762 18.958 1.00 70.25 230 THR A O 1
ATOM 1811 N N . MET A 1 231 ? -19.683 -1.428 17.140 1.00 67.69 231 MET A N 1
ATOM 1812 C CA . MET A 1 231 ? -20.606 -2.189 16.305 1.00 67.69 231 MET A CA 1
ATOM 1813 C C . MET A 1 231 ? -19.873 -2.795 15.115 1.00 67.69 231 MET A C 1
ATOM 1815 O O . MET A 1 231 ? -18.817 -2.310 14.711 1.00 67.69 231 MET A O 1
ATOM 1819 N N . ASP A 1 232 ? -20.460 -3.852 14.559 1.00 76.06 232 ASP A N 1
ATOM 1820 C CA . ASP A 1 232 ? -19.987 -4.474 13.328 1.00 76.06 232 ASP A CA 1
ATOM 1821 C C . ASP A 1 232 ? -20.160 -3.450 12.191 1.00 76.06 232 ASP A C 1
ATOM 1823 O O . ASP A 1 232 ? -21.287 -3.157 11.788 1.00 76.06 232 ASP A O 1
ATOM 1827 N N . SER A 1 233 ? -19.061 -2.853 11.715 1.00 79.62 233 SER A N 1
ATOM 1828 C CA . SER A 1 233 ? -19.103 -1.927 10.580 1.00 79.62 233 SER A CA 1
ATOM 1829 C C . SER A 1 233 ? -18.830 -2.681 9.285 1.00 79.62 233 SER A C 1
ATOM 1831 O O . SER A 1 233 ? -17.883 -3.461 9.190 1.00 79.62 233 SER A O 1
ATOM 1833 N N . ILE A 1 234 ? -19.680 -2.458 8.281 1.00 86.56 234 ILE A N 1
ATOM 1834 C CA . ILE A 1 234 ? -19.425 -2.900 6.910 1.00 86.56 234 ILE A CA 1
ATOM 1835 C C . ILE A 1 234 ? -18.827 -1.714 6.169 1.00 86.56 234 ILE A C 1
ATOM 1837 O O . ILE A 1 234 ? -19.488 -0.689 5.977 1.00 86.56 234 ILE A O 1
ATOM 1841 N N . GLU A 1 235 ? -17.577 -1.865 5.760 1.00 87.69 235 GLU A N 1
ATOM 1842 C CA . GLU A 1 235 ? -16.834 -0.869 5.006 1.00 87.69 235 GLU A CA 1
ATOM 1843 C C . GLU A 1 235 ? -17.007 -1.134 3.513 1.00 87.69 235 GLU A C 1
ATOM 1845 O O . GLU A 1 235 ? -16.780 -2.246 3.029 1.00 87.69 235 GLU A O 1
ATOM 1850 N N . ARG A 1 236 ? -17.402 -0.102 2.767 1.00 90.12 236 ARG A N 1
ATOM 1851 C CA . ARG A 1 236 ? -17.542 -0.152 1.313 1.00 90.12 236 ARG A CA 1
ATOM 1852 C C . ARG A 1 236 ? -16.444 0.654 0.651 1.00 90.12 236 ARG A C 1
ATOM 1854 O O . ARG A 1 236 ? -16.298 1.842 0.917 1.00 90.12 236 ARG A O 1
ATOM 1861 N N . ILE A 1 237 ? -15.768 0.051 -0.318 1.00 89.69 237 ILE A N 1
ATOM 1862 C CA . ILE A 1 237 ? -14.799 0.736 -1.174 1.00 89.69 237 ILE A CA 1
ATOM 1863 C C . ILE A 1 237 ? -15.075 0.486 -2.649 1.00 89.69 237 ILE A C 1
ATOM 1865 O O . ILE A 1 237 ? -15.526 -0.588 -3.044 1.00 89.69 237 ILE A O 1
ATOM 1869 N N . SER A 1 238 ? -14.788 1.499 -3.463 1.00 88.62 238 SER A N 1
ATOM 1870 C CA . SER A 1 238 ? -14.829 1.401 -4.919 1.00 88.62 238 SER A CA 1
ATOM 1871 C C . SER A 1 238 ? -13.406 1.293 -5.464 1.00 88.62 238 SER A C 1
ATOM 1873 O O . SER A 1 238 ? -12.522 2.072 -5.097 1.00 88.62 238 SER A O 1
ATOM 1875 N N . ILE A 1 239 ? -13.186 0.317 -6.337 1.00 88.31 239 ILE A N 1
ATOM 1876 C CA . ILE A 1 239 ? -11.907 0.049 -6.991 1.00 88.31 239 ILE A CA 1
ATOM 1877 C C . ILE A 1 239 ? -12.116 0.209 -8.493 1.00 88.31 239 ILE A C 1
ATOM 1879 O O . ILE A 1 239 ? -13.072 -0.318 -9.058 1.00 88.31 239 ILE A O 1
ATOM 1883 N N . PHE A 1 240 ? -11.206 0.926 -9.139 1.00 88.06 240 PHE A N 1
ATOM 1884 C CA . PHE A 1 240 ? -11.237 1.195 -10.570 1.00 88.06 240 PHE A CA 1
ATOM 1885 C C . PHE A 1 240 ? -9.976 0.629 -11.213 1.00 88.06 240 PHE A C 1
ATOM 1887 O O . PHE A 1 240 ? -8.864 0.949 -10.791 1.00 88.06 240 PHE A O 1
ATOM 1894 N N . LEU A 1 241 ? -10.145 -0.191 -12.245 1.00 86.44 241 LEU A N 1
ATOM 1895 C CA . LEU A 1 241 ? -9.068 -0.719 -13.072 1.00 86.44 241 LEU A CA 1
ATOM 1896 C C . LEU A 1 241 ? -9.144 -0.076 -14.458 1.00 86.44 241 LEU A C 1
ATOM 1898 O O . LEU A 1 241 ? -10.096 -0.307 -15.205 1.00 86.44 241 LEU A O 1
ATOM 1902 N N . LEU A 1 242 ? -8.130 0.722 -14.799 1.00 85.25 242 LEU A N 1
ATOM 1903 C CA . LEU A 1 242 ? -8.017 1.440 -16.069 1.00 85.25 242 LEU A CA 1
ATOM 1904 C C . LEU A 1 242 ? -6.974 0.789 -17.000 1.00 85.25 242 LEU A C 1
ATOM 1906 O O . LEU A 1 242 ? -5.775 1.000 -16.806 1.00 85.25 242 LEU A O 1
ATOM 1910 N N . PRO A 1 243 ? -7.391 0.083 -18.067 1.00 80.50 243 PRO A N 1
ATOM 1911 C CA . PRO A 1 243 ? -6.488 -0.580 -19.015 1.00 80.50 243 PRO A CA 1
ATOM 1912 C C . PRO A 1 243 ? -5.528 0.354 -19.737 1.00 80.50 243 PRO A C 1
ATOM 1914 O O . PRO A 1 243 ? -4.420 -0.040 -20.071 1.00 80.50 243 PRO A O 1
ATOM 1917 N N . SER A 1 244 ? -5.919 1.609 -19.968 1.00 79.88 244 SER A N 1
ATOM 1918 C CA . SER A 1 244 ? -5.076 2.591 -20.662 1.00 79.88 244 SER A CA 1
ATOM 1919 C C . SER A 1 244 ? -3.775 2.905 -19.919 1.00 79.88 244 SER A C 1
ATOM 1921 O O . SER A 1 244 ? -2.813 3.367 -20.529 1.00 79.88 244 SER A O 1
ATOM 1923 N N . LEU A 1 245 ? -3.742 2.659 -18.607 1.00 77.50 245 LEU A N 1
ATOM 1924 C CA . LEU A 1 245 ? -2.554 2.810 -17.771 1.00 77.50 245 LEU A CA 1
ATOM 1925 C C . LEU A 1 245 ? -1.758 1.501 -17.654 1.00 77.50 245 LEU A C 1
ATOM 1927 O O . LEU A 1 245 ? -0.618 1.514 -17.190 1.00 77.50 245 LEU A O 1
ATOM 1931 N N . GLN A 1 246 ? -2.327 0.375 -18.094 1.00 65.94 246 GLN A N 1
ATOM 1932 C CA . GLN A 1 246 ? -1.623 -0.894 -18.182 1.00 65.94 246 GLN A CA 1
ATOM 1933 C C . GLN A 1 246 ? -0.708 -0.880 -19.408 1.00 65.94 246 GLN A C 1
ATOM 1935 O O . GLN A 1 246 ? -1.130 -0.610 -20.530 1.00 65.94 246 GLN A O 1
ATOM 1940 N N . LYS A 1 247 ? 0.575 -1.190 -19.211 1.00 59.88 247 LYS A N 1
ATOM 1941 C CA . LYS A 1 247 ? 1.497 -1.342 -20.338 1.00 59.88 247 LYS A CA 1
ATOM 1942 C C . LYS A 1 247 ? 1.405 -2.743 -20.944 1.00 59.88 247 LYS A C 1
ATOM 1944 O O . LYS A 1 247 ? 1.338 -3.716 -20.193 1.00 59.88 247 LYS A O 1
ATOM 1949 N N . PRO A 1 248 ? 1.509 -2.868 -22.279 1.00 43.03 248 PRO A N 1
ATOM 1950 C CA . PRO A 1 248 ? 1.298 -4.127 -23.001 1.00 43.03 248 PRO A CA 1
ATOM 1951 C C . PRO A 1 248 ? 2.305 -5.235 -22.651 1.00 43.03 248 PRO A C 1
ATOM 1953 O O . PRO A 1 248 ? 2.009 -6.406 -22.845 1.00 43.03 248 PRO A O 1
ATOM 1956 N N . ALA A 1 249 ? 3.475 -4.892 -22.103 1.00 35.94 249 ALA A N 1
ATOM 1957 C CA . ALA A 1 249 ? 4.506 -5.857 -21.709 1.00 35.94 249 ALA A CA 1
ATOM 1958 C C . ALA A 1 249 ? 4.403 -6.324 -20.242 1.00 35.94 249 ALA A C 1
ATOM 1960 O O . ALA A 1 249 ? 5.251 -7.081 -19.773 1.00 35.94 249 ALA A O 1
ATOM 1961 N N . LEU A 1 250 ? 3.418 -5.826 -19.488 1.00 42.47 250 LEU A N 1
ATOM 1962 C CA . LEU A 1 250 ? 3.383 -5.926 -18.034 1.00 42.47 250 LEU A CA 1
ATOM 1963 C C . LEU A 1 250 ? 2.050 -6.504 -17.568 1.00 42.47 250 LEU A C 1
ATOM 1965 O O . LEU A 1 250 ? 1.041 -5.817 -17.408 1.00 42.47 250 LEU A O 1
ATOM 1969 N N . LEU A 1 251 ? 2.096 -7.818 -17.370 1.00 42.97 251 LEU A N 1
ATOM 1970 C CA . LEU A 1 251 ? 1.050 -8.656 -16.806 1.00 42.97 251 LEU A CA 1
ATOM 1971 C C . LEU A 1 251 ? 0.565 -8.104 -15.469 1.00 42.97 251 LEU A C 1
ATOM 1973 O O . LEU A 1 251 ? 1.238 -8.199 -14.440 1.00 42.97 251 LEU A O 1
ATOM 1977 N N . ILE A 1 252 ? -0.632 -7.543 -15.473 1.00 40.97 252 ILE A N 1
ATOM 1978 C CA . ILE A 1 252 ? -1.373 -7.316 -14.243 1.00 40.97 252 ILE A CA 1
ATOM 1979 C C . ILE A 1 252 ? -2.293 -8.501 -14.150 1.00 40.97 252 ILE A C 1
ATOM 1981 O O . ILE A 1 252 ? -3.296 -8.576 -14.856 1.00 40.97 252 ILE A O 1
ATOM 1985 N N . LEU A 1 253 ? -1.878 -9.467 -13.333 1.00 40.75 253 LEU A N 1
ATOM 1986 C CA . LEU A 1 253 ? -2.741 -10.577 -13.002 1.00 40.75 253 LEU A CA 1
ATOM 1987 C C . LEU A 1 253 ? -4.036 -9.995 -12.430 1.00 40.75 253 LEU A C 1
ATOM 1989 O O . LEU A 1 253 ? -4.017 -9.176 -11.510 1.00 40.75 253 LEU A O 1
ATOM 1993 N N . ILE A 1 254 ? -5.141 -10.495 -12.970 1.00 38.47 254 ILE A N 1
ATOM 1994 C CA . ILE A 1 254 ? -6.547 -10.332 -12.567 1.00 38.47 254 ILE A CA 1
ATOM 1995 C C . ILE A 1 254 ? -6.790 -10.682 -11.074 1.00 38.47 254 ILE A C 1
ATOM 1997 O O . ILE A 1 254 ? -7.910 -10.708 -10.602 1.00 38.47 254 ILE A O 1
ATOM 2001 N N . TRP A 1 255 ? -5.758 -10.910 -10.267 1.00 38.00 255 TRP A N 1
ATOM 2002 C CA . TRP A 1 255 ? -5.871 -11.395 -8.893 1.00 38.00 255 TRP A CA 1
ATOM 2003 C C . TRP A 1 255 ? -6.191 -10.321 -7.849 1.00 38.00 255 TRP A C 1
ATOM 2005 O O . TRP A 1 255 ? -6.765 -10.648 -6.815 1.00 38.00 255 TRP A O 1
ATOM 2015 N N . ILE A 1 256 ? -5.928 -9.031 -8.117 1.00 39.03 256 ILE A N 1
ATOM 2016 C CA . ILE A 1 256 ? -6.444 -7.958 -7.235 1.00 39.03 256 ILE A CA 1
ATOM 2017 C C . ILE A 1 256 ? -7.987 -7.919 -7.259 1.00 39.03 256 ILE A C 1
ATOM 2019 O O . ILE A 1 256 ? -8.603 -7.408 -6.330 1.00 39.03 256 ILE A O 1
ATOM 2023 N N . ILE A 1 257 ? -8.615 -8.515 -8.279 1.00 39.75 257 ILE A N 1
ATOM 2024 C CA . ILE A 1 257 ? -10.063 -8.466 -8.538 1.00 39.75 257 ILE A CA 1
ATOM 2025 C C . ILE A 1 257 ? -10.879 -9.268 -7.508 1.00 39.75 257 ILE A C 1
ATOM 2027 O O . ILE A 1 257 ? -12.089 -9.095 -7.430 1.00 39.75 257 ILE A O 1
ATOM 2031 N N . PHE A 1 258 ? -10.241 -10.109 -6.689 1.00 37.41 258 PHE A N 1
ATOM 2032 C CA . PHE A 1 258 ? -10.952 -11.205 -6.033 1.00 37.41 258 PHE A CA 1
ATOM 2033 C C . PHE A 1 258 ? -10.573 -11.483 -4.569 1.00 37.41 258 PHE A C 1
ATOM 2035 O O . PHE A 1 258 ? -11.257 -12.254 -3.909 1.00 37.41 258 PHE A O 1
ATOM 2042 N N . PHE A 1 259 ? -9.530 -10.845 -4.026 1.00 33.62 259 PHE A N 1
ATOM 2043 C CA . PHE A 1 259 ? -8.962 -11.239 -2.724 1.00 33.62 259 PHE A CA 1
ATOM 2044 C C . PHE A 1 259 ? -9.532 -10.514 -1.496 1.00 33.62 259 PHE A C 1
ATOM 2046 O O . PHE A 1 259 ? -9.013 -10.668 -0.395 1.00 33.62 259 PHE A O 1
ATOM 2053 N N . LEU A 1 260 ? -10.532 -9.655 -1.672 1.00 30.81 260 LEU A N 1
ATOM 2054 C CA . LEU A 1 260 ? -11.055 -8.861 -0.563 1.00 30.81 260 LEU A CA 1
ATOM 2055 C C . LEU A 1 260 ? -12.501 -9.235 -0.162 1.00 30.81 260 LEU A C 1
ATOM 2057 O O . LEU A 1 260 ? -13.008 -8.662 0.794 1.00 30.81 260 LEU A O 1
ATOM 2061 N N . GLN A 1 261 ? -13.137 -10.208 -0.826 1.00 26.66 261 GLN A N 1
ATOM 2062 C CA . GLN A 1 261 ? -14.336 -10.884 -0.293 1.00 26.66 261 GLN A CA 1
ATOM 2063 C C . GLN A 1 261 ? -13.942 -11.989 0.689 1.00 26.66 261 GLN A C 1
ATOM 2065 O O . GLN A 1 261 ? -14.752 -12.252 1.603 1.00 26.66 261 GLN A O 1
#

Secondary structure (DSSP, 8-state):
-----------PPTT--TTSPP-S-EEEEEEEEE-SS-SSB-TTTTTPBPB-TTT-EEEE-HHHHHHHHHHHHHHB-TTSSB-SS--TT-B-SS-TT--HHHHHT-HHHHHHHHHHIIIIITT-HHHHHTHHHHHHHHHHHHHHHHBHHHHHTEEE--SSSTTTT-GGGEEEPSEEEPPEEEEEE--EEEEEEEE-S-SSHHHHHHHHHHHTT-TTS---PEEEEEEEESS-EEEEEEEEE-GGGS-TTS---GGGGTTT-

pLDDT: mean 76.71, std 16.38, range [26.66, 92.75]

Solvent-accessible surface area (backbone atoms only — not comparable to full-atom values): 15118 Å² total; per-residue (Å²): 130,79,87,67,77,84,74,85,73,76,81,63,60,92,94,59,55,74,85,37,71,62,80,65,75,45,78,45,76,45,57,45,77,37,67,68,34,56,90,32,56,25,85,92,54,85,47,30,54,32,60,40,91,89,74,39,20,34,39,35,54,39,67,59,54,53,47,53,55,51,54,44,50,72,47,27,41,96,88,69,44,79,51,93,65,90,57,86,43,45,40,70,70,92,49,88,97,59,60,64,46,61,63,64,67,29,67,71,40,54,52,43,14,52,48,46,31,53,74,67,41,64,77,38,79,71,44,66,79,47,47,69,61,54,47,39,50,20,42,45,51,28,47,38,48,38,15,36,48,45,45,40,54,22,48,80,49,25,81,56,59,93,28,48,82,38,78,66,15,58,42,65,23,24,48,44,63,43,59,22,37,29,79,55,70,59,50,82,36,82,44,78,41,75,40,89,72,64,93,43,76,65,53,41,53,52,40,55,69,58,39,81,78,43,94,86,51,86,50,86,51,54,76,47,79,48,49,21,30,69,53,77,39,47,34,40,30,48,36,40,36,40,29,91,50,50,53,94,91,48,70,56,54,74,61,83,80,61,77,63,117

Mean predicted aligned error: 11.1 Å

Organism: NCBI:txid380242

Foldseek 3Di:
DDPPPPPPFDPDPPPDDLQAQDPDKDKDKFKDKFDQAQLFFDPVPVGAFDADPPALKTKADPVSVLVVVLVQLVQADLVRHGDPDDDAQSHAQDDPPDDNQCVLPPPQLLVQLVVQCVPPPVVDPVCVVVVLLSSLVSSLVSCNSGHVSCQAANDQQCPDHSNPPNPSSGAHHQKDKDMWIWPHRWDKDKDKDFDPDDPDPVSVVVQVVQCVPDPPDNTDTDIDIDITTPDITIIMMMMIGHSVSRDRVHRPRCSVVTDRD